Protein AF-A0A5J5EYB0-F1 (afdb_monomer_lite)

Structure (mmCIF, N/CA/C/O backbone):
data_AF-A0A5J5EYB0-F1
#
_entry.id   AF-A0A5J5EYB0-F1
#
loop_
_atom_site.group_PDB
_atom_site.id
_atom_site.type_symbol
_atom_site.label_atom_id
_atom_site.label_alt_id
_atom_site.label_comp_id
_atom_site.label_asym_id
_atom_site.label_entity_id
_atom_site.label_seq_id
_atom_site.pdbx_PDB_ins_code
_atom_site.Cartn_x
_atom_site.Cartn_y
_atom_site.Cartn_z
_atom_site.occupancy
_atom_site.B_iso_or_equiv
_atom_site.auth_seq_id
_atom_site.auth_comp_id
_atom_site.auth_asym_id
_atom_site.auth_atom_id
_atom_site.pdbx_PDB_model_num
ATOM 1 N N . MET A 1 1 ? 7.943 -20.259 -9.636 1.00 32.78 1 MET A N 1
ATOM 2 C CA . MET A 1 1 ? 7.731 -19.186 -10.630 1.00 32.78 1 MET A CA 1
ATOM 3 C C . MET A 1 1 ? 6.594 -18.315 -10.133 1.00 32.78 1 MET A C 1
ATOM 5 O O . MET A 1 1 ? 5.478 -18.805 -10.059 1.00 32.78 1 MET A O 1
ATOM 9 N N . MET A 1 2 ? 6.872 -17.086 -9.697 1.00 33.75 2 MET A N 1
ATOM 10 C CA . MET A 1 2 ? 5.821 -16.123 -9.349 1.00 33.75 2 MET A CA 1
ATOM 11 C C . MET A 1 2 ? 5.694 -15.147 -10.513 1.00 33.75 2 MET A C 1
ATOM 13 O O . MET A 1 2 ? 6.585 -14.326 -10.716 1.00 33.75 2 MET A O 1
ATOM 17 N N . SER A 1 3 ? 4.621 -15.298 -11.291 1.00 46.91 3 SER A N 1
ATOM 18 C CA . SER A 1 3 ? 4.280 -14.395 -12.391 1.00 46.91 3 SER A CA 1
ATOM 19 C C . SER A 1 3 ? 4.121 -12.970 -11.862 1.00 46.91 3 SER A C 1
ATOM 21 O O . SER A 1 3 ? 3.570 -12.771 -10.780 1.00 46.91 3 SER A O 1
ATOM 23 N N . LEU A 1 4 ? 4.539 -11.962 -12.625 1.00 48.97 4 LEU A N 1
ATOM 24 C CA . LEU A 1 4 ? 4.341 -10.544 -12.288 1.00 48.97 4 LEU A CA 1
ATOM 25 C C . LEU A 1 4 ? 2.857 -10.161 -12.158 1.00 48.97 4 LEU A C 1
ATOM 27 O O . LEU A 1 4 ? 2.526 -9.175 -11.501 1.00 48.97 4 LEU A O 1
ATOM 31 N N . SER A 1 5 ? 1.953 -10.972 -12.715 1.00 54.19 5 SER A N 1
ATOM 32 C CA . SER A 1 5 ? 0.508 -10.863 -12.486 1.00 54.19 5 SER A CA 1
ATOM 33 C C . SER A 1 5 ? 0.075 -11.231 -11.060 1.00 54.19 5 SER A C 1
ATOM 35 O O . SER A 1 5 ? -0.998 -10.821 -10.637 1.00 54.19 5 SER A O 1
ATOM 37 N N . SER A 1 6 ? 0.901 -11.942 -10.283 1.00 56.81 6 SER A N 1
ATOM 38 C CA . SER A 1 6 ? 0.531 -12.449 -8.949 1.00 56.81 6 SER A CA 1
ATOM 39 C C . SER A 1 6 ? 0.364 -11.373 -7.873 1.00 56.81 6 SER A C 1
ATOM 41 O O . SER A 1 6 ? -0.069 -11.688 -6.768 1.00 56.81 6 SER A O 1
ATOM 43 N N . HIS A 1 7 ? 0.739 -10.121 -8.145 1.00 63.03 7 HIS A N 1
ATOM 44 C CA . HIS A 1 7 ? 0.610 -9.005 -7.195 1.00 63.03 7 HIS A CA 1
ATOM 45 C C . HIS A 1 7 ? -0.367 -7.929 -7.690 1.00 63.03 7 HIS A C 1
ATOM 47 O O . HIS A 1 7 ? -0.542 -6.908 -7.030 1.00 63.03 7 HIS A O 1
ATOM 53 N N . THR A 1 8 ? -1.000 -8.139 -8.848 1.00 77.44 8 THR A N 1
ATOM 54 C CA . THR A 1 8 ? -2.012 -7.226 -9.379 1.00 77.44 8 THR A CA 1
ATOM 55 C C . THR A 1 8 ? -3.398 -7.677 -8.901 1.00 77.44 8 THR A C 1
ATOM 57 O O . THR A 1 8 ? -3.745 -8.839 -9.111 1.00 77.44 8 THR A O 1
ATOM 60 N N . PRO A 1 9 ? -4.208 -6.799 -8.276 1.00 78.12 9 PRO A N 1
ATOM 61 C CA . PRO A 1 9 ? -5.575 -7.134 -7.878 1.00 78.12 9 PRO A CA 1
ATOM 62 C C . PRO A 1 9 ? -6.417 -7.660 -9.051 1.00 78.12 9 PRO A C 1
ATOM 64 O O . PRO A 1 9 ? -6.444 -7.037 -10.114 1.00 78.12 9 PRO A O 1
ATOM 67 N N . GLN A 1 10 ? -7.144 -8.767 -8.851 1.00 81.69 10 GLN A N 1
ATOM 68 C CA . GLN A 1 10 ? -7.934 -9.419 -9.910 1.00 81.69 10 GLN A CA 1
ATOM 69 C C . GLN A 1 10 ? -8.963 -8.472 -10.547 1.00 81.69 10 GLN A C 1
ATOM 71 O O . GLN A 1 10 ? -9.082 -8.426 -11.765 1.00 81.69 10 GLN A O 1
ATOM 76 N N . VAL A 1 11 ? -9.602 -7.622 -9.740 1.00 81.38 11 VAL A N 1
ATOM 77 C CA . VAL A 1 11 ? -10.565 -6.606 -10.202 1.00 81.38 11 VAL A CA 1
ATOM 78 C C . VAL A 1 11 ? -9.995 -5.651 -11.261 1.00 81.38 11 VAL A C 1
ATOM 80 O O . VAL A 1 11 ? -10.734 -5.157 -12.107 1.00 81.38 11 VAL A O 1
ATOM 83 N N . LEU A 1 12 ? -8.684 -5.385 -11.243 1.00 84.25 12 LEU A N 1
ATOM 84 C CA . LEU A 1 12 ? -8.032 -4.588 -12.283 1.00 84.25 12 LEU A CA 1
ATOM 85 C C . LEU A 1 12 ? -7.764 -5.410 -13.542 1.00 84.25 12 LEU A C 1
ATOM 87 O O . LEU A 1 12 ? -7.894 -4.889 -14.644 1.00 84.25 12 LEU A O 1
ATOM 91 N N . LEU A 1 13 ? -7.410 -6.688 -13.386 1.00 89.19 13 LEU A N 1
ATOM 92 C CA . LEU A 1 13 ? -7.174 -7.606 -14.504 1.00 89.19 13 LEU A CA 1
ATOM 93 C C . LEU A 1 13 ? -8.458 -7.881 -15.299 1.00 89.19 13 LEU A C 1
ATOM 95 O O . LEU A 1 13 ? -8.411 -8.010 -16.527 1.00 89.19 13 LEU A O 1
ATOM 99 N N . ASP A 1 14 ? -9.595 -7.924 -14.608 1.00 89.25 14 ASP A N 1
ATOM 100 C CA . ASP A 1 14 ? -10.915 -8.133 -15.206 1.00 89.25 14 ASP A CA 1
ATOM 101 C C . ASP A 1 14 ? -11.376 -6.925 -16.037 1.00 89.25 14 ASP A C 1
ATOM 103 O O . ASP A 1 14 ? -12.148 -7.083 -16.981 1.00 89.25 14 ASP A O 1
ATOM 107 N N . LYS A 1 15 ? -10.860 -5.723 -15.738 1.00 88.75 15 LYS A N 1
ATOM 108 C CA . LYS A 1 15 ? -11.144 -4.481 -16.479 1.00 88.75 15 LYS A CA 1
ATOM 109 C C . LYS A 1 15 ? -10.312 -4.319 -17.755 1.00 88.75 15 LYS A C 1
ATOM 111 O O . LYS A 1 15 ? -10.598 -3.426 -18.549 1.00 88.75 15 LYS A O 1
ATOM 116 N N . LEU A 1 16 ? -9.286 -5.147 -17.964 1.00 93.19 16 LEU A N 1
ATOM 117 C CA . LEU A 1 16 ? -8.421 -5.034 -19.139 1.00 93.19 16 LEU A CA 1
ATOM 118 C C . LEU A 1 16 ? -9.140 -5.522 -20.400 1.00 93.19 16 LEU A C 1
ATOM 120 O O . LEU A 1 16 ? -9.623 -6.655 -20.451 1.00 93.19 16 LEU A O 1
ATOM 124 N N . ASN A 1 17 ? -9.123 -4.698 -21.448 1.00 95.06 17 ASN A N 1
ATOM 125 C CA . ASN A 1 17 ? -9.416 -5.162 -22.804 1.00 95.06 17 ASN A CA 1
ATOM 126 C C . ASN A 1 17 ? -8.269 -6.043 -23.346 1.00 95.06 17 ASN A C 1
ATOM 128 O O . ASN A 1 17 ? -7.195 -6.140 -22.743 1.00 95.06 17 ASN A O 1
ATOM 132 N N . ASP A 1 18 ? -8.490 -6.677 -24.500 1.00 95.94 18 ASP A N 1
ATOM 133 C CA . ASP A 1 18 ? -7.530 -7.620 -25.087 1.00 95.94 18 ASP A CA 1
ATOM 134 C C . ASP A 1 18 ? -6.173 -6.973 -25.398 1.00 95.94 18 ASP A C 1
ATOM 136 O O . ASP A 1 18 ? -5.132 -7.558 -25.098 1.00 95.94 18 ASP A O 1
ATOM 140 N N . GLN A 1 19 ? -6.170 -5.736 -25.908 1.00 96.62 19 GLN A N 1
ATOM 141 C CA . GLN A 1 19 ? -4.943 -4.999 -26.219 1.00 96.62 19 GLN A CA 1
ATOM 142 C C . GLN A 1 19 ? -4.131 -4.698 -24.951 1.00 96.62 19 GLN A C 1
ATOM 144 O O . GLN A 1 19 ? -2.923 -4.934 -24.905 1.00 96.62 19 GLN A O 1
ATOM 149 N N . SER A 1 20 ? -4.784 -4.203 -23.901 1.00 96.00 20 SER A N 1
ATOM 150 C CA . SER A 1 20 ? -4.136 -3.895 -22.626 1.00 96.00 20 SER A CA 1
ATOM 151 C C . SER A 1 20 ? -3.620 -5.158 -21.936 1.00 96.00 20 SER A C 1
ATOM 153 O O . SER A 1 20 ? -2.529 -5.158 -21.362 1.00 96.00 20 SER A O 1
ATOM 155 N N . ARG A 1 21 ? -4.357 -6.270 -22.040 1.00 95.00 21 ARG A N 1
ATOM 156 C CA . ARG A 1 21 ? -3.920 -7.575 -21.532 1.00 95.00 21 ARG A CA 1
ATOM 157 C C . ARG A 1 21 ? -2.691 -8.087 -22.282 1.00 95.00 21 ARG A C 1
ATOM 159 O O . ARG A 1 21 ? -1.762 -8.584 -21.648 1.00 95.00 21 ARG A O 1
ATOM 166 N N . GLU A 1 22 ? -2.646 -7.929 -23.602 1.00 95.44 22 GLU A N 1
ATOM 167 C CA . GLU A 1 22 ? -1.473 -8.277 -24.405 1.00 95.44 22 GLU A CA 1
ATOM 168 C C . GLU A 1 22 ? -0.251 -7.436 -24.012 1.00 95.44 22 GLU A C 1
ATOM 170 O O . GLU A 1 22 ? 0.825 -7.987 -23.774 1.00 95.44 22 GLU A O 1
ATOM 175 N N . LEU A 1 23 ? -0.416 -6.117 -23.863 1.00 95.94 23 LEU A N 1
ATOM 176 C CA . LEU A 1 23 ? 0.654 -5.227 -23.407 1.00 95.94 23 LEU A CA 1
ATOM 177 C C . LEU A 1 23 ? 1.184 -5.621 -22.023 1.00 95.94 23 LEU A C 1
ATOM 179 O O . LEU A 1 23 ? 2.399 -5.667 -21.828 1.00 95.94 23 LEU A O 1
ATOM 183 N N . LEU A 1 24 ? 0.299 -5.944 -21.077 1.00 93.81 24 LEU A N 1
ATOM 184 C CA . LEU A 1 24 ? 0.693 -6.392 -19.742 1.00 93.81 24 LEU A CA 1
ATOM 185 C C . LEU A 1 24 ? 1.452 -7.726 -19.783 1.00 93.81 24 LEU A C 1
ATOM 187 O O . LEU A 1 24 ? 2.471 -7.873 -19.111 1.00 93.81 24 LEU A O 1
ATOM 191 N N . ASN A 1 25 ? 0.991 -8.687 -20.586 1.00 93.00 25 ASN A N 1
ATOM 192 C CA . ASN A 1 25 ? 1.646 -9.989 -20.723 1.00 93.00 25 ASN A CA 1
ATOM 193 C C . ASN A 1 25 ? 3.034 -9.869 -21.363 1.00 93.00 25 ASN A C 1
ATOM 195 O O . ASN A 1 25 ? 3.975 -10.520 -20.916 1.00 93.00 25 ASN A O 1
ATOM 199 N N . ARG A 1 26 ? 3.188 -8.991 -22.361 1.00 93.62 26 ARG A N 1
ATOM 200 C CA . ARG A 1 26 ? 4.478 -8.717 -23.015 1.00 93.62 26 ARG A CA 1
ATOM 201 C C . ARG A 1 26 ? 5.518 -8.089 -22.085 1.00 93.62 26 ARG A C 1
ATOM 203 O O . ARG A 1 26 ? 6.705 -8.187 -22.369 1.00 93.62 26 ARG A O 1
ATOM 210 N N . GLU A 1 27 ? 5.104 -7.468 -20.979 1.00 93.31 27 GLU A N 1
ATOM 211 C CA . GLU A 1 27 ? 6.034 -6.958 -19.962 1.00 93.31 27 GLU A CA 1
ATOM 212 C C . GLU A 1 27 ? 6.738 -8.097 -19.199 1.00 93.31 27 GLU A C 1
ATOM 214 O O . GLU A 1 27 ? 7.835 -7.903 -18.675 1.00 93.31 27 GLU A O 1
ATOM 219 N N . ALA A 1 28 ? 6.137 -9.291 -19.123 1.00 88.06 28 ALA A N 1
ATOM 220 C CA . ALA A 1 28 ? 6.650 -10.368 -18.280 1.00 88.06 28 ALA A CA 1
ATOM 221 C C . ALA A 1 28 ? 8.039 -10.857 -18.719 1.00 88.06 28 ALA A C 1
ATOM 223 O O . ALA A 1 28 ? 8.932 -10.978 -17.881 1.00 88.06 28 ALA A O 1
ATOM 224 N N . GLU A 1 29 ? 8.244 -11.062 -20.022 1.00 86.44 29 GLU A N 1
ATOM 225 C CA . GLU A 1 29 ? 9.518 -11.536 -20.579 1.00 86.44 29 GLU A CA 1
ATOM 226 C C . GLU A 1 29 ? 10.721 -10.642 -20.223 1.00 86.44 29 GLU A C 1
ATOM 228 O O . GLU A 1 29 ? 11.675 -11.155 -19.631 1.00 86.44 29 GLU A O 1
ATOM 233 N N . PRO A 1 30 ? 10.723 -9.322 -20.511 1.00 87.94 30 PRO A N 1
ATOM 234 C CA . PRO A 1 30 ? 11.880 -8.478 -20.217 1.00 87.94 30 PRO A CA 1
ATOM 235 C C . PRO A 1 30 ? 12.146 -8.342 -18.712 1.00 87.94 30 PRO A C 1
ATOM 237 O O . PRO A 1 30 ? 13.302 -8.243 -18.295 1.00 87.94 30 PRO A O 1
ATOM 240 N N . VAL A 1 31 ? 11.104 -8.369 -17.875 1.00 86.56 31 VAL A N 1
ATOM 241 C CA . VAL A 1 31 ? 11.258 -8.282 -16.414 1.00 86.56 31 VAL A CA 1
ATOM 242 C C . VAL A 1 31 ? 11.796 -9.588 -15.821 1.00 86.56 31 VAL A C 1
ATOM 244 O O . VAL A 1 31 ? 12.595 -9.550 -14.883 1.00 86.56 31 VAL A O 1
ATOM 247 N N . GLU A 1 32 ? 11.403 -10.746 -16.351 1.00 86.31 32 GLU A N 1
ATOM 248 C CA . GLU A 1 32 ? 11.991 -12.027 -15.950 1.00 86.31 32 GLU A CA 1
ATOM 249 C C . GLU A 1 32 ? 13.445 -12.143 -16.415 1.00 86.31 32 GLU A C 1
ATOM 251 O O . GLU A 1 32 ? 14.317 -12.490 -15.612 1.00 86.31 32 GLU A O 1
ATOM 256 N N . ALA A 1 33 ? 13.727 -11.765 -17.667 1.00 85.56 33 ALA A N 1
ATOM 257 C CA . ALA A 1 33 ? 15.077 -11.751 -18.219 1.00 85.56 33 ALA A CA 1
ATOM 258 C C . ALA A 1 33 ? 16.025 -10.888 -17.372 1.00 85.56 33 ALA A C 1
ATOM 260 O O . ALA A 1 33 ? 17.141 -11.324 -17.073 1.00 85.56 33 ALA A O 1
ATOM 261 N N . PHE A 1 34 ? 15.552 -9.728 -16.891 1.00 84.44 34 PHE A N 1
ATOM 262 C CA . PHE A 1 34 ? 16.314 -8.808 -16.040 1.00 84.44 34 PHE A CA 1
ATOM 263 C C . PHE A 1 34 ? 16.980 -9.487 -14.831 1.00 84.44 34 PHE A C 1
ATOM 265 O O . PHE A 1 34 ? 18.092 -9.126 -14.453 1.00 84.44 34 PHE A O 1
ATOM 272 N N . ARG A 1 35 ? 16.345 -10.508 -14.239 1.00 80.06 35 ARG A N 1
ATOM 273 C CA . ARG A 1 35 ? 16.871 -11.211 -13.052 1.00 80.06 35 ARG A CA 1
ATOM 274 C C . ARG A 1 35 ? 18.089 -12.093 -13.337 1.00 80.06 35 ARG A C 1
ATOM 276 O O . ARG A 1 35 ? 18.765 -12.502 -12.400 1.00 80.06 35 ARG A O 1
ATOM 283 N N . SER A 1 36 ? 18.329 -12.427 -14.602 1.00 85.88 36 SER A N 1
ATOM 284 C CA . SER A 1 36 ? 19.319 -13.430 -15.025 1.00 85.88 36 SER A CA 1
ATOM 285 C C . SER A 1 36 ? 20.459 -12.867 -15.879 1.00 85.88 36 SER A C 1
ATOM 287 O O . SER A 1 36 ? 21.405 -13.588 -16.196 1.00 85.88 36 SER A O 1
ATOM 289 N N . ILE A 1 37 ? 20.388 -11.587 -16.251 1.00 90.06 37 ILE A N 1
ATOM 290 C CA . ILE A 1 37 ? 21.377 -10.927 -17.109 1.00 90.06 37 ILE A CA 1
ATOM 291 C C . ILE A 1 37 ? 22.513 -10.286 -16.302 1.00 90.06 37 ILE A C 1
ATOM 293 O O . ILE A 1 37 ? 22.329 -9.819 -15.177 1.00 90.06 37 IL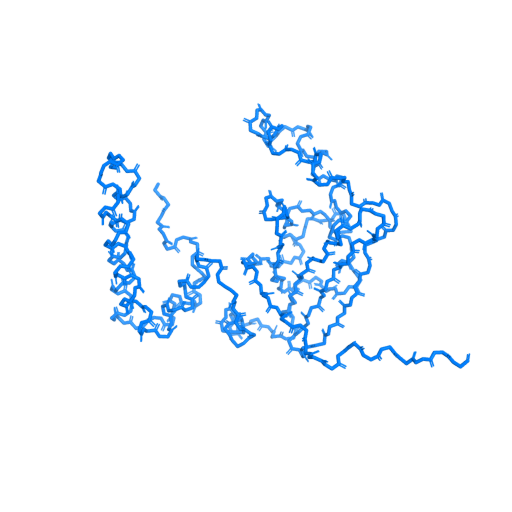E A O 1
ATOM 297 N N . SER A 1 38 ? 23.697 -10.235 -16.919 1.00 89.94 38 SER A N 1
ATOM 298 C CA . SER A 1 38 ? 24.879 -9.547 -16.388 1.00 89.94 38 SER A CA 1
ATOM 299 C C . SER A 1 38 ? 24.635 -8.044 -16.221 1.00 89.94 38 SER A C 1
ATOM 301 O O . SER A 1 38 ? 23.902 -7.455 -17.018 1.00 89.94 38 SER A O 1
ATOM 303 N N . GLU A 1 39 ? 25.304 -7.412 -15.252 1.00 85.31 39 GLU A N 1
ATOM 304 C CA . GLU A 1 39 ? 25.158 -5.978 -14.931 1.00 85.31 39 GLU A CA 1
ATOM 305 C C . GLU A 1 39 ? 25.268 -5.066 -16.166 1.00 85.31 39 GLU A C 1
ATOM 307 O O . GLU A 1 39 ? 24.405 -4.216 -16.381 1.00 85.31 39 GLU A O 1
ATOM 312 N N . ASP A 1 40 ? 26.224 -5.322 -17.065 1.00 84.81 40 ASP A N 1
ATOM 313 C CA . ASP A 1 40 ? 26.415 -4.534 -18.296 1.00 84.81 40 ASP A CA 1
ATOM 314 C C . ASP A 1 40 ? 25.189 -4.526 -19.232 1.00 84.81 40 ASP A C 1
ATOM 316 O O . ASP A 1 40 ? 24.975 -3.585 -19.997 1.00 84.81 40 ASP A O 1
ATOM 320 N N . LYS A 1 41 ? 24.353 -5.571 -19.179 1.00 87.94 41 LYS A N 1
ATOM 321 C CA . LYS A 1 41 ? 23.126 -5.690 -19.985 1.00 87.94 41 LYS A CA 1
ATOM 322 C C . LYS A 1 41 ? 21.886 -5.190 -19.247 1.00 87.94 41 LYS A C 1
ATOM 324 O O . LYS A 1 41 ? 20.883 -4.887 -19.895 1.00 87.94 41 LYS A O 1
ATOM 329 N N . GLN A 1 42 ? 21.948 -5.059 -17.920 1.00 86.69 42 GLN A N 1
ATOM 330 C CA . GLN A 1 42 ? 20.827 -4.580 -17.107 1.00 86.69 42 GLN A CA 1
ATOM 331 C C . GLN A 1 42 ? 20.419 -3.162 -17.491 1.00 86.69 42 GLN A C 1
ATOM 333 O O . GLN A 1 42 ? 19.228 -2.871 -17.555 1.00 86.69 42 GLN A O 1
ATOM 338 N N . TYR A 1 43 ? 21.379 -2.295 -17.827 1.00 86.50 43 TYR A N 1
ATOM 339 C CA . TYR A 1 43 ? 21.070 -0.932 -18.257 1.00 86.50 43 TYR A CA 1
ATOM 340 C C . TYR A 1 43 ? 20.160 -0.900 -19.496 1.00 86.50 43 TYR A C 1
ATOM 342 O O . TYR A 1 43 ? 19.128 -0.227 -19.494 1.00 86.50 43 TYR A O 1
ATOM 350 N N . HIS A 1 44 ? 20.497 -1.669 -20.534 1.00 87.19 44 HIS A N 1
ATOM 351 C CA . HIS A 1 44 ? 19.688 -1.745 -21.752 1.00 87.19 44 HIS A CA 1
ATOM 352 C C . HIS A 1 44 ? 18.305 -2.339 -21.477 1.00 87.19 44 HIS A C 1
ATOM 354 O O . HIS A 1 44 ? 17.300 -1.782 -21.919 1.00 87.19 44 HIS A O 1
ATOM 360 N N . GLN A 1 45 ? 18.237 -3.393 -20.663 1.00 89.50 45 GLN A N 1
ATOM 361 C CA . GLN A 1 45 ? 16.968 -4.005 -20.282 1.00 89.50 45 GLN A CA 1
ATOM 362 C C . GLN A 1 45 ? 16.072 -3.043 -19.482 1.00 89.50 45 GLN A C 1
ATOM 364 O O . GLN A 1 45 ? 14.864 -2.992 -19.708 1.00 89.50 45 GLN A O 1
ATOM 369 N N . CYS A 1 46 ? 16.648 -2.225 -18.593 1.00 86.50 46 CYS A N 1
ATOM 370 C CA . CYS A 1 46 ? 15.929 -1.164 -17.883 1.00 86.50 46 CYS A CA 1
ATOM 371 C C . CYS A 1 46 ? 15.314 -0.143 -18.847 1.00 86.50 46 CYS A C 1
ATOM 373 O O . CYS A 1 46 ? 14.175 0.285 -18.638 1.00 86.50 46 CYS A O 1
ATOM 375 N N . LEU A 1 47 ? 16.041 0.252 -19.899 1.00 87.62 47 LEU A N 1
ATOM 376 C CA . LEU A 1 47 ? 15.525 1.174 -20.915 1.00 87.62 47 LEU A CA 1
ATOM 377 C C . LEU A 1 47 ? 14.360 0.560 -21.697 1.00 87.62 47 LEU A C 1
ATOM 379 O O . LEU A 1 47 ? 13.368 1.251 -21.932 1.00 87.62 47 LEU A O 1
ATOM 383 N N . GLU A 1 48 ? 14.452 -0.721 -22.055 1.00 91.81 48 GLU A N 1
ATOM 384 C CA . GLU A 1 48 ? 13.379 -1.452 -22.740 1.00 91.81 48 GLU A CA 1
ATOM 385 C C . GLU A 1 48 ? 12.123 -1.569 -21.873 1.00 91.81 48 GLU A C 1
ATOM 387 O O . GLU A 1 48 ? 11.040 -1.188 -22.318 1.00 91.81 48 GLU A O 1
ATOM 392 N N . ILE A 1 49 ? 12.266 -1.999 -20.613 1.00 92.12 49 ILE A N 1
ATOM 393 C CA . ILE A 1 49 ? 11.153 -2.065 -19.652 1.00 92.12 49 ILE A CA 1
ATOM 394 C C . ILE A 1 49 ? 10.525 -0.677 -19.488 1.00 92.12 49 ILE A C 1
ATOM 396 O O . ILE A 1 49 ? 9.306 -0.530 -19.548 1.00 92.12 49 ILE A O 1
ATOM 400 N N . SER A 1 50 ? 11.343 0.369 -19.350 1.00 92.00 50 SER A N 1
ATOM 401 C CA . SER A 1 50 ? 10.856 1.746 -19.206 1.00 92.00 50 SER A CA 1
ATOM 402 C C . SER A 1 50 ? 10.139 2.251 -20.462 1.00 92.00 50 SER A C 1
ATOM 404 O O . SER A 1 50 ? 9.153 2.983 -20.367 1.00 92.00 50 SER A O 1
ATOM 406 N N . ALA A 1 51 ? 10.612 1.894 -21.658 1.00 94.50 51 ALA A N 1
ATOM 407 C CA . ALA A 1 51 ? 9.938 2.223 -22.910 1.00 94.50 51 ALA A CA 1
ATOM 408 C C . ALA A 1 51 ? 8.589 1.503 -23.024 1.00 94.50 51 ALA A C 1
ATOM 410 O O . ALA A 1 51 ? 7.588 2.149 -23.330 1.00 94.50 51 ALA A O 1
ATOM 411 N N . HIS A 1 52 ? 8.545 0.212 -22.690 1.00 95.56 52 HIS A N 1
ATOM 412 C CA . HIS A 1 52 ? 7.317 -0.582 -22.685 1.00 95.56 52 HIS A CA 1
ATOM 413 C C . HIS A 1 52 ? 6.285 -0.037 -21.692 1.00 95.56 52 HIS A C 1
ATOM 415 O O . HIS A 1 52 ? 5.131 0.183 -22.049 1.00 95.56 52 HIS A O 1
ATOM 421 N N . ARG A 1 53 ? 6.706 0.310 -20.471 1.00 95.12 53 ARG A N 1
ATOM 422 C CA . ARG A 1 53 ? 5.822 0.920 -19.464 1.00 95.12 53 ARG A CA 1
ATOM 423 C C . ARG A 1 53 ? 5.290 2.290 -19.869 1.00 95.12 53 ARG A C 1
ATOM 425 O O . ARG A 1 53 ? 4.166 2.632 -19.513 1.00 95.12 53 ARG A O 1
ATOM 432 N N . ARG A 1 54 ? 6.058 3.080 -20.627 1.00 96.12 54 ARG A N 1
ATOM 433 C CA . ARG A 1 54 ? 5.548 4.333 -21.212 1.00 96.12 54 ARG A CA 1
ATOM 434 C C . ARG A 1 54 ? 4.436 4.077 -22.224 1.00 96.12 54 ARG A C 1
ATOM 436 O O . ARG A 1 54 ? 3.508 4.875 -22.280 1.00 96.12 54 ARG A O 1
ATOM 443 N N . GLU A 1 55 ? 4.514 2.990 -22.989 1.00 97.00 55 GLU A N 1
ATOM 444 C CA . GLU A 1 55 ? 3.431 2.590 -23.892 1.00 97.00 55 GLU A CA 1
ATOM 445 C C . GLU A 1 55 ? 2.200 2.140 -23.109 1.00 97.00 55 GLU A C 1
ATOM 447 O O . GLU A 1 55 ? 1.107 2.649 -23.336 1.00 97.00 55 GLU A O 1
ATOM 452 N N . MET A 1 56 ? 2.392 1.264 -22.121 1.00 96.81 56 MET A N 1
ATOM 453 C CA . MET A 1 56 ? 1.322 0.806 -21.234 1.00 96.81 56 MET A CA 1
ATOM 454 C C . MET A 1 56 ? 0.587 1.975 -20.564 1.00 96.81 56 MET A C 1
ATOM 456 O O . MET A 1 56 ? -0.635 1.970 -20.520 1.00 96.81 56 MET A O 1
ATOM 460 N N . ARG A 1 57 ? 1.303 3.013 -20.106 1.00 95.56 57 ARG A N 1
ATOM 461 C CA . ARG A 1 57 ? 0.706 4.210 -19.479 1.00 95.56 57 ARG A CA 1
ATOM 462 C C . ARG A 1 57 ? -0.225 5.022 -20.381 1.00 95.56 57 ARG A C 1
ATOM 464 O O . ARG A 1 57 ? -0.937 5.880 -19.870 1.00 95.56 57 ARG A O 1
ATOM 471 N N . LYS A 1 58 ? -0.239 4.786 -21.695 1.00 95.88 58 LYS A N 1
ATOM 472 C CA . LYS A 1 58 ? -1.232 5.394 -22.596 1.00 95.88 58 LYS A CA 1
ATOM 473 C C . LYS A 1 58 ? -2.629 4.786 -22.425 1.00 95.88 58 LYS A C 1
ATOM 475 O O . LYS A 1 58 ? -3.592 5.370 -22.910 1.00 95.88 58 LYS A O 1
ATOM 480 N N . HIS A 1 59 ? -2.726 3.639 -21.753 1.00 95.69 59 HIS A N 1
ATOM 481 C CA . HIS A 1 59 ? -3.970 2.974 -21.389 1.00 95.69 59 HIS A CA 1
ATOM 482 C C . HIS A 1 59 ? -4.270 3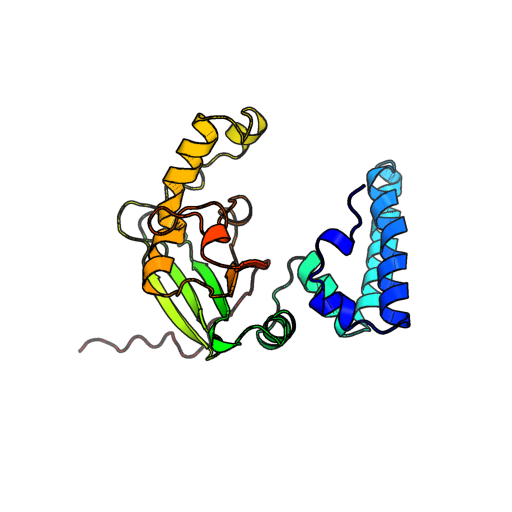.252 -19.914 1.00 95.69 59 HIS A C 1
ATOM 484 O O . HIS A 1 59 ? -3.439 2.976 -19.046 1.00 95.69 59 HIS A O 1
ATOM 490 N N . GLU A 1 60 ? -5.449 3.800 -19.630 1.00 91.62 60 GLU A N 1
ATOM 491 C CA . GLU A 1 60 ? -5.836 4.259 -18.292 1.00 91.62 60 GLU A CA 1
ATOM 492 C C . GLU A 1 60 ? -5.794 3.117 -17.265 1.00 91.62 60 GLU A C 1
ATOM 494 O O . GLU A 1 60 ? -5.198 3.240 -16.195 1.00 91.62 60 GLU A O 1
ATOM 499 N N . GLU A 1 61 ? -6.324 1.952 -17.631 1.00 90.75 61 GLU A N 1
ATOM 500 C CA . GLU A 1 61 ? -6.371 0.762 -16.787 1.00 90.75 61 GLU A CA 1
ATOM 501 C C . GLU A 1 61 ? -4.978 0.193 -16.463 1.00 90.75 61 GLU A C 1
ATOM 503 O O . GLU A 1 61 ? -4.733 -0.281 -15.350 1.00 90.75 61 GLU A O 1
ATOM 508 N N . LEU A 1 62 ? -4.032 0.284 -17.403 1.00 93.44 62 LEU A N 1
ATOM 509 C CA . LEU A 1 62 ? -2.651 -0.147 -17.183 1.00 93.44 62 LEU A CA 1
ATOM 510 C C . LEU A 1 62 ? -1.851 0.887 -16.396 1.00 93.44 62 LEU A C 1
ATOM 512 O O . LEU A 1 62 ? -0.970 0.499 -15.629 1.00 93.44 62 LEU A O 1
ATOM 516 N N . ALA A 1 63 ? -2.155 2.178 -16.548 1.00 91.69 63 ALA A N 1
ATOM 517 C CA . ALA A 1 63 ? -1.534 3.229 -15.753 1.00 91.69 63 ALA A CA 1
ATOM 518 C C . ALA A 1 63 ? -1.787 2.998 -14.255 1.00 91.69 63 ALA A C 1
ATOM 520 O O . ALA A 1 63 ? -0.836 3.008 -13.481 1.00 91.69 63 ALA A O 1
ATOM 521 N N . VAL A 1 64 ? -3.019 2.649 -13.863 1.00 87.06 64 VAL A N 1
ATOM 522 C CA . VAL A 1 64 ? -3.356 2.320 -12.464 1.00 87.06 64 VAL A CA 1
ATOM 523 C C . VAL A 1 64 ? -2.576 1.100 -11.954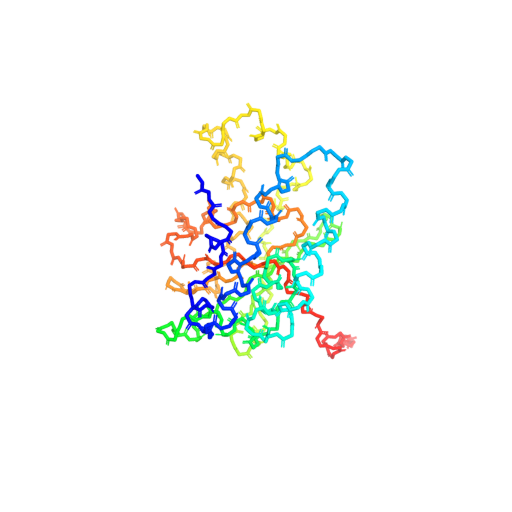 1.00 87.06 64 VAL A C 1
ATOM 525 O O . VAL A 1 64 ? -2.067 1.112 -10.831 1.00 87.06 64 VAL A O 1
ATOM 528 N N . ILE A 1 65 ? -2.432 0.048 -12.771 1.00 88.94 65 ILE A N 1
ATOM 529 C CA . ILE A 1 65 ? -1.629 -1.137 -12.412 1.00 88.94 65 ILE A CA 1
ATOM 530 C C . ILE A 1 65 ? -0.151 -0.770 -12.233 1.00 88.94 65 ILE A C 1
ATOM 532 O O . ILE A 1 65 ? 0.497 -1.249 -11.300 1.00 88.94 65 ILE A O 1
ATOM 536 N N . LEU A 1 66 ? 0.398 0.052 -13.128 1.00 89.19 66 LEU A N 1
ATOM 537 C CA . LEU A 1 66 ? 1.787 0.495 -13.043 1.00 89.19 66 LEU A CA 1
ATOM 538 C C . LEU A 1 66 ? 2.015 1.387 -11.831 1.00 89.19 66 LEU A C 1
ATOM 540 O O . LEU A 1 66 ? 3.007 1.197 -11.138 1.00 89.19 66 LEU A O 1
ATOM 544 N N . ASP A 1 67 ? 1.085 2.282 -11.526 1.00 85.31 67 ASP A N 1
ATOM 545 C CA . ASP A 1 67 ? 1.170 3.151 -10.359 1.00 85.31 67 ASP A CA 1
ATOM 546 C C . ASP A 1 67 ? 1.157 2.336 -9.056 1.00 85.31 67 ASP A C 1
ATOM 548 O O . ASP A 1 67 ? 1.997 2.559 -8.182 1.00 85.31 67 ASP A O 1
ATOM 552 N N . LEU A 1 68 ? 0.322 1.293 -8.971 1.00 80.00 68 LEU A N 1
ATOM 553 C CA . LEU A 1 68 ? 0.362 0.324 -7.869 1.00 80.00 68 LEU A CA 1
ATOM 554 C C . LEU A 1 68 ? 1.724 -0.371 -7.733 1.00 80.00 68 LEU A C 1
ATOM 556 O O . LEU A 1 68 ? 2.241 -0.512 -6.625 1.00 80.00 68 LEU A O 1
ATOM 560 N N . ARG A 1 69 ? 2.307 -0.825 -8.848 1.00 80.81 69 ARG A N 1
ATOM 561 C CA . ARG A 1 69 ? 3.593 -1.547 -8.858 1.00 80.81 69 ARG A CA 1
ATOM 562 C C . ARG A 1 69 ? 4.783 -0.639 -8.558 1.00 80.81 69 ARG A C 1
ATOM 564 O O . ARG A 1 69 ? 5.739 -1.075 -7.923 1.00 80.81 69 ARG A O 1
ATOM 571 N N . GLU A 1 70 ? 4.735 0.601 -9.030 1.00 79.25 70 GLU A N 1
ATOM 572 C CA . GLU A 1 70 ? 5.805 1.597 -8.911 1.00 79.25 70 GLU A CA 1
ATOM 573 C C . GLU A 1 70 ? 5.683 2.458 -7.657 1.00 79.25 70 GLU A C 1
ATOM 575 O O . GLU A 1 70 ? 6.470 3.383 -7.469 1.00 79.25 70 GLU A O 1
ATOM 580 N N . VAL A 1 71 ? 4.749 2.126 -6.764 1.00 71.12 71 VAL A N 1
ATOM 581 C CA . VAL A 1 71 ? 4.606 2.812 -5.479 1.00 71.12 71 VAL A CA 1
ATOM 582 C C . VAL A 1 71 ? 4.193 4.281 -5.669 1.00 71.12 71 VAL A C 1
ATOM 584 O O . VAL A 1 71 ? 4.534 5.157 -4.876 1.00 71.12 71 VAL A O 1
ATOM 587 N N . VAL A 1 72 ? 3.439 4.559 -6.735 1.00 75.81 72 VAL A N 1
ATOM 588 C CA . VAL A 1 72 ? 2.903 5.887 -7.037 1.00 75.81 72 VAL A CA 1
ATOM 589 C C . VAL A 1 72 ? 1.597 6.087 -6.258 1.00 75.81 72 VAL A C 1
ATOM 591 O O . VAL A 1 72 ? 0.744 5.197 -6.257 1.00 75.81 72 VAL A O 1
ATOM 594 N N . PRO A 1 73 ? 1.403 7.255 -5.618 1.00 68.19 73 PRO A N 1
ATOM 595 C CA . PRO A 1 73 ? 0.148 7.585 -4.962 1.00 68.19 73 PRO A CA 1
ATOM 596 C C . PRO A 1 73 ? -1.066 7.462 -5.875 1.00 68.19 73 PRO A C 1
ATOM 598 O O . PRO A 1 73 ? -1.194 8.194 -6.854 1.00 68.19 73 PRO A O 1
ATOM 601 N N . LEU A 1 74 ? -1.995 6.584 -5.504 1.00 69.94 74 LEU A N 1
ATOM 602 C CA . LEU A 1 74 ? -3.290 6.480 -6.165 1.00 69.94 74 LEU A CA 1
ATOM 603 C C . LEU A 1 74 ? -4.230 7.601 -5.716 1.00 69.94 74 LEU A C 1
ATOM 605 O O . LEU A 1 74 ? -4.194 8.013 -4.558 1.00 69.94 74 LEU A O 1
ATOM 609 N N . SER A 1 75 ? -5.092 8.080 -6.613 1.00 76.62 75 SER A N 1
ATOM 610 C CA . SER A 1 75 ? -6.229 8.932 -6.248 1.00 76.62 75 SER A CA 1
ATOM 611 C C . SER A 1 75 ? -7.301 8.123 -5.500 1.00 76.62 75 SER A C 1
ATOM 613 O O . SER A 1 75 ? -7.359 6.898 -5.623 1.00 76.62 75 SER A O 1
ATOM 615 N N . PHE A 1 76 ? -8.189 8.795 -4.760 1.00 72.75 76 PHE A N 1
ATOM 616 C CA . PHE A 1 76 ? -9.350 8.139 -4.136 1.00 72.75 76 PHE A CA 1
ATOM 617 C C . PHE A 1 76 ? -10.240 7.430 -5.164 1.00 72.75 76 PHE A C 1
ATOM 619 O O . PHE A 1 76 ? -10.720 6.330 -4.906 1.00 72.75 76 PHE A O 1
ATOM 626 N N . GLU A 1 77 ? -10.398 8.011 -6.353 1.00 77.06 77 GLU A N 1
ATOM 627 C CA . GLU A 1 77 ? -11.126 7.400 -7.468 1.00 77.06 77 GLU A CA 1
ATOM 628 C C . GLU A 1 77 ? -10.473 6.090 -7.935 1.00 77.06 77 GLU A C 1
ATOM 630 O O . GLU A 1 77 ? -11.150 5.074 -8.106 1.00 77.06 77 GLU A O 1
ATOM 635 N N . ASN A 1 78 ? -9.142 6.067 -8.058 1.00 77.88 78 ASN A N 1
ATOM 636 C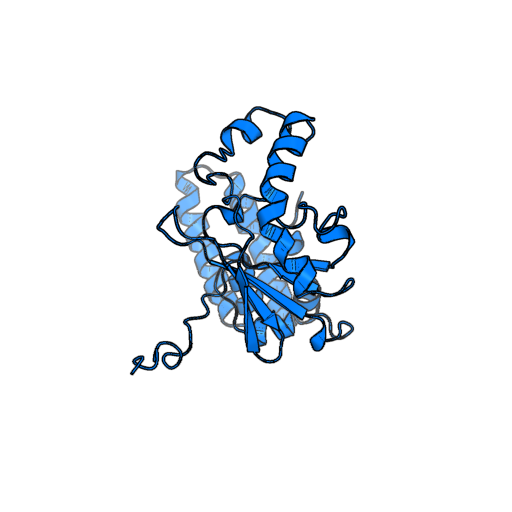 CA . ASN A 1 78 ? -8.419 4.847 -8.407 1.00 77.88 78 ASN A CA 1
ATOM 637 C C . ASN A 1 78 ? -8.597 3.780 -7.329 1.00 77.88 78 ASN A C 1
ATOM 639 O O . ASN A 1 78 ? -8.844 2.625 -7.660 1.00 77.88 78 ASN A O 1
ATOM 643 N N . LEU A 1 79 ? -8.522 4.164 -6.053 1.00 74.44 79 LEU A N 1
ATOM 644 C CA . LEU A 1 79 ? -8.703 3.248 -4.928 1.00 74.44 79 LEU A CA 1
ATOM 645 C C . LEU A 1 79 ? -10.128 2.686 -4.871 1.00 74.44 79 LEU A C 1
ATOM 647 O O . LEU A 1 79 ? -10.297 1.484 -4.688 1.00 74.44 79 LEU A O 1
ATOM 651 N N . HIS A 1 80 ? -11.140 3.515 -5.127 1.00 74.62 80 HIS A N 1
ATOM 652 C CA . HIS A 1 80 ? -12.527 3.082 -5.285 1.00 74.62 80 HIS A CA 1
ATOM 653 C C . HIS A 1 80 ? -12.664 2.023 -6.390 1.00 74.62 80 HIS A C 1
ATOM 655 O O . HIS A 1 80 ? -13.392 1.045 -6.245 1.00 74.62 80 HIS A O 1
ATOM 661 N N . ASN A 1 81 ? -11.918 2.181 -7.484 1.00 76.75 81 ASN A N 1
ATOM 662 C CA . ASN A 1 81 ? -11.903 1.227 -8.587 1.00 76.75 81 ASN A CA 1
ATOM 663 C C . ASN A 1 81 ? -11.166 -0.089 -8.271 1.00 76.75 81 ASN A C 1
ATOM 665 O O . ASN A 1 81 ? -11.314 -1.036 -9.052 1.00 76.75 81 ASN A O 1
ATOM 669 N N . LEU A 1 82 ? -10.409 -0.164 -7.166 1.00 76.38 82 LEU A N 1
ATOM 670 C CA . LEU A 1 82 ? -9.779 -1.395 -6.659 1.00 76.38 82 LEU A CA 1
ATOM 671 C C . LEU A 1 82 ? -10.680 -2.200 -5.729 1.00 76.38 82 LEU A C 1
ATOM 673 O O . LEU A 1 82 ? -10.360 -3.343 -5.407 1.00 76.38 82 LEU A O 1
ATOM 677 N N . VAL A 1 83 ? -11.764 -1.605 -5.247 1.00 75.81 83 VAL A N 1
ATOM 678 C CA . VAL A 1 83 ? -12.703 -2.284 -4.363 1.00 75.81 83 VAL A CA 1
ATOM 679 C C . VAL A 1 83 ? -13.640 -3.114 -5.248 1.00 75.81 83 VAL A C 1
ATOM 681 O O . VAL A 1 83 ? -14.237 -2.554 -6.173 1.00 75.81 83 VAL A O 1
ATOM 684 N N . PRO A 1 84 ? -13.759 -4.439 -5.030 1.00 74.31 84 PRO A N 1
ATOM 685 C CA . PRO A 1 84 ? -14.719 -5.258 -5.762 1.00 74.31 84 PRO A CA 1
ATOM 686 C C . PRO A 1 84 ? -16.139 -4.693 -5.614 1.00 74.31 84 PRO A C 1
ATOM 688 O O . PRO A 1 84 ? -16.482 -4.219 -4.531 1.00 74.31 84 PRO A O 1
ATOM 691 N N . PRO A 1 85 ? -16.979 -4.723 -6.662 1.00 76.75 85 PRO A N 1
ATOM 692 C CA . PRO A 1 85 ? -18.325 -4.150 -6.610 1.00 76.75 85 PRO A CA 1
ATOM 693 C C . PRO A 1 85 ? -19.240 -4.808 -5.563 1.00 76.75 85 PRO A C 1
ATOM 695 O O . PRO A 1 85 ? -20.242 -4.211 -5.181 1.00 76.75 85 PRO A O 1
ATOM 698 N N . GLU A 1 86 ? -18.907 -6.015 -5.098 1.00 82.31 86 GLU A N 1
ATOM 699 C CA . GLU A 1 86 ? -19.613 -6.740 -4.037 1.00 82.31 86 GLU A CA 1
ATOM 700 C C . GLU A 1 86 ? -19.296 -6.216 -2.631 1.00 82.31 86 GLU A C 1
ATOM 702 O O . GLU A 1 86 ? -20.042 -6.486 -1.690 1.00 82.31 86 GLU A O 1
ATOM 707 N N . VAL A 1 87 ? -18.182 -5.498 -2.474 1.00 79.62 87 VAL A N 1
ATOM 708 C CA . VAL A 1 87 ? -17.790 -4.898 -1.202 1.00 79.62 87 VAL A CA 1
ATOM 709 C C . VAL A 1 87 ? -18.526 -3.575 -1.045 1.00 79.62 87 VAL A C 1
ATOM 711 O O . VAL A 1 87 ? -18.458 -2.695 -1.907 1.00 79.62 87 VAL A O 1
ATOM 714 N N . ASP A 1 88 ? -19.206 -3.421 0.088 1.00 83.88 88 ASP A N 1
ATOM 715 C CA . ASP A 1 88 ? -19.814 -2.152 0.458 1.00 83.88 88 ASP A CA 1
ATOM 716 C C . ASP A 1 88 ? -18.726 -1.081 0.577 1.00 83.88 88 ASP A C 1
ATOM 718 O O . ASP A 1 88 ? -17.792 -1.204 1.369 1.00 83.88 88 ASP A O 1
ATOM 722 N N . LYS A 1 89 ? -18.830 -0.016 -0.213 1.00 80.00 89 LYS A N 1
ATOM 723 C CA . LYS A 1 89 ? -17.836 1.062 -0.224 1.00 80.00 89 LYS A CA 1
ATOM 724 C C . LYS A 1 89 ? -17.744 1.737 1.137 1.00 80.00 89 LYS A C 1
ATOM 726 O O . LYS A 1 89 ? -16.657 2.137 1.531 1.00 80.00 89 LYS A O 1
ATOM 731 N N . GLU A 1 90 ? -18.839 1.804 1.888 1.00 83.31 90 GLU A N 1
ATOM 732 C CA . GLU A 1 90 ? -18.829 2.365 3.244 1.00 83.31 90 GLU A CA 1
ATOM 733 C C . GLU A 1 90 ? -18.002 1.520 4.230 1.00 83.31 90 GLU A C 1
ATOM 735 O O . GLU A 1 90 ? -17.608 2.017 5.282 1.00 83.31 90 GLU A O 1
ATOM 740 N N . SER A 1 91 ? -17.675 0.273 3.870 1.00 86.38 91 SER A N 1
ATOM 741 C CA . SER A 1 91 ? -16.801 -0.618 4.644 1.00 86.38 91 SER A CA 1
ATOM 742 C C . SER A 1 91 ? -15.313 -0.505 4.280 1.00 86.38 91 SER A C 1
ATOM 744 O O . SER A 1 91 ? -14.485 -1.231 4.830 1.00 86.38 91 SER A O 1
ATOM 746 N N . VAL A 1 92 ? -14.943 0.377 3.344 1.00 87.50 92 VAL A N 1
ATOM 747 C CA . VAL A 1 92 ? -13.548 0.567 2.920 1.00 87.50 92 VAL A CA 1
ATOM 748 C C . VAL A 1 92 ? -12.903 1.680 3.731 1.00 87.50 92 VAL A C 1
ATOM 750 O O . VAL A 1 92 ? -13.366 2.821 3.739 1.00 87.50 92 VAL A O 1
ATOM 753 N N . VAL A 1 93 ? -11.791 1.346 4.381 1.00 89.06 93 VAL A N 1
ATOM 754 C CA . VAL A 1 93 ? -11.089 2.237 5.301 1.00 89.06 93 VAL A CA 1
ATOM 755 C C . VAL A 1 93 ? -9.618 2.332 4.909 1.00 89.06 93 VAL A C 1
ATOM 757 O O . VAL A 1 93 ? -8.893 1.335 4.894 1.00 89.06 93 VAL A O 1
ATOM 760 N N . PHE A 1 94 ? -9.142 3.542 4.622 1.00 87.38 94 PHE A N 1
ATOM 761 C CA . PHE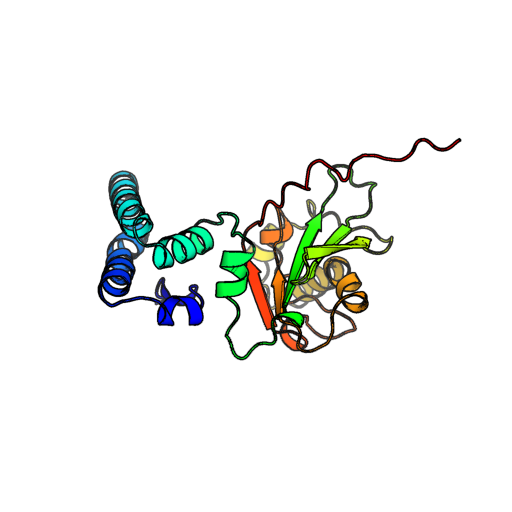 A 1 94 ? -7.724 3.810 4.399 1.00 87.38 94 PHE A CA 1
ATOM 762 C C . PHE A 1 94 ? -7.036 4.130 5.709 1.00 87.38 94 PHE A C 1
ATOM 764 O O . PHE A 1 94 ? -7.514 4.941 6.502 1.00 87.38 94 PHE A O 1
ATOM 771 N N . VAL A 1 95 ? -5.869 3.533 5.903 1.00 89.06 95 VAL A N 1
ATOM 772 C CA . VAL A 1 95 ? -5.086 3.689 7.121 1.00 89.06 95 VAL A CA 1
ATOM 773 C C . VAL A 1 95 ? -3.701 4.193 6.753 1.00 89.06 95 VAL A C 1
ATOM 775 O O . VAL A 1 95 ? -2.907 3.475 6.148 1.00 89.06 95 VAL A O 1
ATOM 778 N N . GLU A 1 96 ? -3.399 5.429 7.130 1.00 87.00 96 GLU A N 1
ATOM 779 C CA . GLU A 1 96 ? -2.087 6.049 6.971 1.00 87.00 96 GLU A CA 1
ATOM 780 C C . GLU A 1 96 ? -1.462 6.294 8.350 1.00 87.00 96 GLU A C 1
ATOM 782 O O . GLU A 1 96 ? -2.124 6.731 9.288 1.00 87.00 96 GLU A O 1
ATOM 787 N N . TRP A 1 97 ? -0.165 6.029 8.489 1.00 86.12 97 TRP A N 1
ATOM 788 C CA . TRP A 1 97 ? 0.564 6.295 9.728 1.00 86.12 97 TRP A CA 1
ATOM 789 C C . TRP A 1 97 ? 1.386 7.566 9.588 1.00 86.12 97 TRP A C 1
ATOM 791 O O . TRP A 1 97 ? 2.253 7.676 8.716 1.00 86.12 97 TRP A O 1
ATOM 801 N N . ILE A 1 98 ? 1.157 8.496 10.508 1.00 80.75 98 ILE A N 1
ATOM 802 C CA . ILE A 1 98 ? 1.926 9.723 10.647 1.00 80.75 98 ILE A CA 1
ATOM 803 C C . ILE A 1 98 ? 2.938 9.495 11.765 1.00 80.75 98 ILE A C 1
ATOM 805 O O . ILE A 1 98 ? 2.597 9.491 12.952 1.00 80.75 98 ILE A O 1
ATOM 809 N N . ILE A 1 99 ? 4.197 9.301 11.376 1.00 75.00 99 ILE A N 1
ATOM 810 C CA . ILE A 1 99 ? 5.314 9.209 12.316 1.00 75.00 99 ILE A CA 1
ATOM 811 C C . ILE A 1 99 ? 5.966 10.596 12.411 1.00 75.00 99 ILE A C 1
ATOM 813 O O . ILE A 1 99 ? 6.628 11.026 11.458 1.00 75.00 99 ILE A O 1
ATOM 817 N N . PRO A 1 100 ? 5.784 11.330 13.524 1.00 69.44 100 PRO A N 1
ATOM 818 C CA . PRO A 1 100 ? 6.456 12.606 13.717 1.00 69.44 100 PRO A CA 1
ATOM 819 C C . PRO A 1 100 ? 7.979 12.417 13.749 1.00 69.44 100 PRO A C 1
ATOM 821 O O . PRO A 1 100 ? 8.498 11.410 14.228 1.00 69.44 100 PRO A O 1
ATOM 824 N N . ARG A 1 101 ? 8.722 13.408 13.237 1.00 66.19 101 ARG A N 1
ATOM 825 C CA . ARG A 1 101 ? 10.199 13.373 13.248 1.00 66.19 101 ARG A CA 1
ATOM 826 C C . ARG A 1 101 ? 10.776 13.399 14.666 1.00 66.19 101 ARG A C 1
ATOM 828 O O . ARG A 1 101 ? 11.874 12.886 14.884 1.00 66.19 101 ARG A O 1
ATOM 835 N N . ASP A 1 102 ? 10.047 14.006 15.599 1.00 69.06 102 ASP A N 1
ATOM 836 C CA . ASP A 1 102 ? 10.394 14.021 17.014 1.00 69.06 102 ASP A CA 1
ATOM 837 C C . ASP A 1 102 ? 9.827 12.776 17.708 1.00 69.06 102 ASP A C 1
ATOM 839 O O . ASP A 1 102 ? 8.613 12.611 17.819 1.00 69.06 102 ASP A O 1
ATOM 843 N N . LEU A 1 103 ? 10.727 11.922 18.204 1.00 57.25 103 LEU A N 1
ATOM 844 C CA . LEU A 1 103 ? 10.420 10.686 18.934 1.00 57.25 103 LEU A CA 1
ATOM 845 C C . LEU A 1 103 ? 9.666 10.926 20.250 1.00 57.25 103 LEU A C 1
ATOM 847 O O . LEU A 1 103 ? 9.166 9.977 20.848 1.00 57.25 103 LEU A O 1
ATOM 851 N N . ARG A 1 104 ? 9.600 12.176 20.726 1.00 59.12 104 ARG A N 1
ATOM 852 C CA . ARG A 1 104 ? 8.813 12.549 21.910 1.00 59.12 104 ARG A CA 1
ATOM 853 C C . ARG A 1 104 ? 7.324 12.694 21.615 1.00 59.12 104 ARG A C 1
ATOM 855 O O . ARG A 1 104 ? 6.524 12.706 22.547 1.00 59.12 104 ARG A O 1
ATOM 862 N N . SER A 1 105 ? 6.958 12.839 20.344 1.00 61.81 105 SER A N 1
ATOM 863 C CA . SER A 1 105 ? 5.568 12.981 19.927 1.00 61.81 105 SER A CA 1
ATOM 864 C C . SER A 1 105 ? 4.947 11.605 19.709 1.00 61.81 105 SER A C 1
ATOM 866 O O . SER A 1 105 ? 5.559 10.725 19.105 1.00 61.81 105 SER A O 1
ATOM 868 N N . SER A 1 106 ? 3.719 11.416 20.190 1.00 64.06 106 SER A N 1
ATOM 869 C CA . SER A 1 106 ? 2.946 10.220 19.873 1.00 64.06 106 SER A CA 1
ATOM 870 C C . SER A 1 106 ? 2.695 10.151 18.368 1.00 64.06 106 SER A C 1
ATOM 872 O O . SER A 1 106 ? 2.354 11.144 17.724 1.00 64.06 106 SER A O 1
ATOM 874 N N . SER A 1 107 ? 2.864 8.965 17.794 1.00 68.12 107 SER A N 1
ATOM 875 C CA . SER A 1 107 ? 2.392 8.703 16.440 1.00 68.12 107 SER A CA 1
ATOM 876 C C . SER A 1 107 ? 0.879 8.810 16.361 1.00 68.12 107 SER A C 1
ATOM 878 O O . SER A 1 107 ? 0.149 8.593 17.333 1.00 68.12 107 SER A O 1
ATOM 880 N N . GLN A 1 108 ? 0.410 9.127 15.166 1.00 77.31 108 GLN A N 1
ATOM 881 C CA . GLN A 1 108 ? -1.008 9.188 14.869 1.00 77.31 108 GLN A CA 1
ATOM 882 C C . GLN A 1 108 ? -1.302 8.268 13.698 1.00 77.31 108 GLN A C 1
ATOM 884 O O . GLN A 1 108 ? -0.498 8.132 12.774 1.00 77.31 108 GLN A O 1
ATOM 889 N N . ILE A 1 109 ? -2.466 7.640 13.751 1.00 80.06 109 ILE A N 1
ATOM 890 C CA . ILE A 1 109 ? -3.045 6.948 12.615 1.00 80.06 109 ILE A CA 1
ATOM 891 C C . ILE A 1 109 ? -4.089 7.885 12.037 1.00 80.06 109 ILE A C 1
ATOM 893 O O . ILE A 1 109 ? -4.979 8.359 12.743 1.00 80.06 109 ILE A O 1
ATOM 897 N N . LYS A 1 110 ? -3.948 8.177 10.756 1.00 81.88 110 LYS A N 1
ATOM 898 C CA . LYS A 1 110 ? -4.931 8.892 9.972 1.00 81.88 110 LYS A CA 1
ATOM 899 C C . LYS A 1 110 ? -5.796 7.854 9.280 1.00 81.88 110 LYS A C 1
ATOM 901 O O . LYS A 1 110 ? -5.319 7.090 8.443 1.00 81.88 110 LYS A O 1
ATOM 906 N N . VAL A 1 111 ? -7.052 7.809 9.683 1.00 80.44 111 VAL A N 1
ATOM 907 C CA . VAL A 1 111 ? -8.042 6.890 9.144 1.00 80.44 111 VAL A CA 1
ATOM 908 C C . VAL A 1 111 ? -8.976 7.688 8.255 1.00 80.44 111 VAL A C 1
ATOM 910 O O . VAL A 1 111 ? -9.500 8.716 8.683 1.00 80.44 111 VAL A O 1
ATOM 913 N N . HIS A 1 112 ? -9.127 7.246 7.012 1.00 81.12 112 HIS A N 1
ATOM 914 C CA . HIS A 1 112 ? -10.069 7.825 6.066 1.00 81.12 112 HIS A CA 1
ATOM 915 C C . HIS A 1 112 ? -11.121 6.792 5.711 1.00 81.12 112 HIS A C 1
ATOM 917 O O . HIS A 1 112 ? -10.780 5.672 5.335 1.00 81.12 112 HIS A O 1
ATOM 923 N N . ASP A 1 113 ? -12.380 7.187 5.769 1.00 79.25 113 ASP A N 1
ATOM 924 C CA . ASP A 1 113 ? -13.449 6.454 5.104 1.00 79.25 113 ASP A CA 1
ATOM 925 C C . ASP A 1 113 ? -13.668 6.991 3.678 1.00 79.25 113 ASP A C 1
ATOM 927 O O . ASP A 1 113 ? -13.035 7.956 3.230 1.00 79.25 113 ASP A O 1
ATOM 931 N N . MET A 1 114 ? -14.594 6.364 2.955 1.00 72.62 114 MET A N 1
ATOM 932 C CA . MET A 1 114 ? -14.992 6.790 1.610 1.00 72.62 114 MET A CA 1
ATOM 933 C C . MET A 1 114 ? -15.755 8.123 1.570 1.00 72.62 114 MET A C 1
ATOM 935 O O . MET A 1 114 ? -15.982 8.647 0.482 1.00 72.62 114 MET A O 1
ATOM 939 N N . SER A 1 115 ? -16.137 8.690 2.718 1.00 70.69 115 SER A N 1
ATOM 940 C CA . SER A 1 115 ? -16.729 10.033 2.807 1.00 70.69 115 SER A CA 1
ATOM 941 C C . SER A 1 115 ? -15.675 11.142 2.913 1.00 70.69 115 SER A C 1
ATOM 943 O O . SER A 1 115 ? -16.020 12.303 3.123 1.00 70.69 115 SER A O 1
ATOM 945 N N . GLU A 1 116 ? -14.390 10.787 2.779 1.00 68.56 116 GLU A N 1
ATOM 946 C CA . GLU A 1 116 ? -13.231 11.656 3.013 1.00 68.56 116 GLU A CA 1
ATOM 947 C C . GLU A 1 116 ? -13.139 12.175 4.457 1.00 68.56 116 GLU A C 1
ATOM 949 O O . GLU A 1 116 ? -12.353 13.084 4.752 1.00 68.56 116 GLU A O 1
ATOM 954 N N . THR A 1 117 ? -13.892 11.581 5.389 1.00 72.62 117 THR A N 1
ATOM 955 C CA . THR A 1 117 ? -13.824 11.966 6.794 1.00 72.62 117 THR A CA 1
ATOM 956 C C . THR A 1 117 ? -12.507 11.471 7.372 1.00 72.62 117 THR A C 1
ATOM 958 O O . THR A 1 117 ? -12.215 10.276 7.405 1.00 72.62 117 THR A O 1
ATOM 961 N N . ILE A 1 118 ? -11.690 12.418 7.833 1.00 77.25 118 ILE A N 1
ATOM 962 C CA . ILE A 1 118 ? -10.392 12.137 8.441 1.00 77.25 118 ILE A CA 1
ATOM 963 C C . ILE A 1 118 ? -10.576 11.995 9.945 1.00 77.25 118 ILE A C 1
ATOM 965 O O . ILE A 1 118 ? -10.866 12.972 10.637 1.00 77.25 118 ILE A O 1
ATOM 969 N N . GLN A 1 119 ? -10.315 10.801 10.462 1.00 80.81 119 GLN A N 1
ATOM 970 C CA . GLN A 1 119 ? -10.178 10.566 11.893 1.00 80.81 119 GLN A CA 1
ATOM 971 C C . GLN A 1 119 ? -8.695 10.428 12.238 1.00 80.81 119 GLN A C 1
ATOM 973 O O . GLN A 1 119 ? -8.001 9.538 11.748 1.00 80.81 119 GLN A O 1
ATOM 978 N N . LEU A 1 120 ? -8.193 11.333 13.078 1.00 79.62 120 LEU A N 1
ATOM 979 C CA . LEU A 1 120 ? -6.854 11.227 13.651 1.00 79.62 120 LEU A CA 1
ATOM 980 C C . LEU A 1 120 ? -6.955 10.488 14.977 1.00 79.62 120 LEU A C 1
ATOM 982 O O . LEU A 1 120 ? -7.488 11.018 15.951 1.00 79.62 120 LEU A O 1
ATOM 986 N N . VAL A 1 121 ? -6.419 9.274 15.014 1.00 80.06 121 VAL A N 1
ATOM 987 C CA . VAL A 1 121 ? -6.414 8.441 16.212 1.00 80.06 121 VAL A CA 1
ATOM 988 C C . VAL A 1 121 ? -4.996 8.395 16.764 1.00 80.06 121 VAL A C 1
ATOM 990 O O . VAL A 1 121 ? -4.057 7.950 16.100 1.00 80.06 121 VAL A O 1
ATOM 993 N N . ALA A 1 122 ? -4.816 8.898 17.982 1.00 75.62 122 ALA A N 1
ATOM 994 C CA . ALA A 1 122 ? -3.525 8.842 18.650 1.00 75.62 122 ALA A CA 1
ATOM 995 C C . ALA A 1 122 ? -3.195 7.390 19.017 1.00 75.62 122 ALA A C 1
ATOM 997 O O . ALA A 1 122 ? -4.001 6.692 19.634 1.00 75.62 122 ALA A O 1
ATOM 998 N N . THR A 1 123 ? -1.983 6.933 18.705 1.00 70.75 123 THR A N 1
ATOM 999 C CA . THR A 1 123 ? -1.485 5.689 19.300 1.00 70.75 123 THR A CA 1
ATOM 1000 C C . THR A 1 123 ? -1.276 5.932 20.795 1.00 70.75 123 THR A C 1
ATOM 1002 O O . THR A 1 123 ? -0.656 6.937 21.159 1.00 70.75 123 THR A O 1
ATOM 1005 N N . ARG A 1 124 ? -1.797 5.056 21.666 1.00 63.50 124 ARG A N 1
ATOM 1006 C CA . ARG A 1 124 ? -1.718 5.243 23.127 1.00 63.50 124 ARG A CA 1
ATOM 1007 C C . ARG A 1 124 ? -0.280 5.482 23.609 1.00 63.50 124 ARG A C 1
ATOM 1009 O O . ARG A 1 124 ? 0.682 4.969 23.041 1.00 63.50 124 ARG A O 1
ATOM 1016 N N . ALA A 1 125 ? -0.162 6.264 24.684 1.00 46.31 125 ALA A N 1
ATOM 1017 C CA . ALA A 1 125 ? 1.103 6.565 25.345 1.00 46.31 125 ALA A CA 1
ATOM 1018 C C . ALA A 1 125 ? 1.777 5.271 25.837 1.00 46.31 125 ALA A C 1
ATOM 1020 O O . ALA A 1 125 ? 1.156 4.444 26.499 1.00 46.31 125 ALA A O 1
ATOM 1021 N N . GLY A 1 126 ? 3.044 5.105 25.467 1.00 55.31 126 GLY A N 1
ATOM 1022 C CA . GLY A 1 126 ? 3.816 3.863 25.592 1.00 55.31 126 GLY A CA 1
ATOM 1023 C C . GLY A 1 126 ? 4.985 3.813 24.605 1.00 55.31 126 GLY A C 1
ATOM 1024 O O . GLY A 1 126 ? 5.935 3.069 24.815 1.00 55.31 126 GLY A O 1
ATOM 1025 N N . GLY A 1 127 ? 4.944 4.688 23.593 1.00 54.59 127 GLY A N 1
ATOM 1026 C CA . GLY A 1 127 ? 5.960 4.793 22.560 1.00 54.59 127 GLY A CA 1
ATOM 1027 C C . GLY A 1 127 ? 5.751 3.702 21.523 1.00 54.59 127 GLY A C 1
ATOM 1028 O O . GLY A 1 127 ? 5.612 2.526 21.845 1.00 54.59 127 GLY A O 1
ATOM 1029 N N . ILE A 1 128 ? 5.741 4.090 20.254 1.00 58.19 128 ILE A N 1
ATOM 1030 C CA . ILE A 1 128 ? 6.162 3.148 19.227 1.00 58.19 128 ILE A CA 1
ATOM 1031 C C . ILE A 1 128 ? 7.557 2.657 19.664 1.00 58.19 128 ILE A C 1
ATOM 1033 O O . ILE A 1 128 ? 8.417 3.518 19.887 1.00 58.19 128 ILE A O 1
ATOM 1037 N N . PRO A 1 129 ? 7.797 1.339 19.821 1.00 62.09 129 PRO A N 1
ATOM 1038 C CA . PRO A 1 129 ? 9.147 0.825 20.041 1.00 62.09 129 PRO A CA 1
ATOM 1039 C C . PRO A 1 129 ? 10.042 1.437 18.975 1.00 62.09 129 PRO A C 1
ATOM 1041 O O . PRO A 1 129 ? 9.632 1.413 17.818 1.00 62.09 129 PRO A O 1
ATOM 1044 N N . ASP A 1 130 ? 11.177 2.047 19.343 1.00 64.25 130 ASP A N 1
ATOM 1045 C CA . ASP A 1 130 ? 11.983 2.832 18.400 1.00 64.25 130 ASP A CA 1
ATOM 1046 C C . ASP A 1 130 ? 12.178 2.043 17.098 1.00 64.25 130 ASP A C 1
ATOM 1048 O O . ASP A 1 130 ? 12.957 1.092 17.034 1.00 64.25 130 ASP A O 1
ATOM 1052 N N . LEU A 1 131 ? 11.427 2.413 16.053 1.00 64.62 131 LEU A N 1
ATOM 1053 C CA . LEU A 1 131 ? 11.380 1.651 14.802 1.00 64.62 131 LEU A CA 1
ATOM 1054 C C . LEU A 1 131 ? 12.724 1.694 14.082 1.00 64.62 131 LEU A C 1
ATOM 1056 O O . LEU A 1 131 ? 12.934 0.945 13.136 1.00 64.62 131 LEU A O 1
ATOM 1060 N N . ARG A 1 132 ? 13.631 2.581 14.513 1.00 59.19 132 ARG A N 1
ATOM 1061 C CA . ARG A 1 132 ? 15.018 2.626 14.047 1.00 59.19 132 ARG A CA 1
ATOM 1062 C C . ARG A 1 132 ? 15.848 1.508 14.676 1.00 59.19 132 ARG A C 1
ATOM 1064 O O . ARG A 1 132 ? 16.760 1.005 14.025 1.00 59.19 132 ARG A O 1
ATOM 1071 N N . LEU A 1 133 ? 15.535 1.132 15.919 1.00 56.94 133 LEU A N 1
ATOM 1072 C CA . LEU A 1 133 ? 16.109 -0.027 16.608 1.00 56.94 133 LEU A CA 1
ATOM 1073 C C . LEU A 1 133 ? 15.454 -1.333 16.159 1.00 56.94 133 LEU A C 1
ATOM 1075 O O . LEU A 1 133 ? 16.072 -2.389 16.283 1.00 56.94 133 LEU A O 1
ATOM 1079 N N . TRP A 1 134 ? 14.240 -1.269 15.602 1.00 58.59 134 TRP A N 1
ATOM 1080 C CA . TRP A 1 134 ? 13.649 -2.395 14.890 1.00 58.59 134 TRP A CA 1
ATOM 1081 C C . TRP A 1 134 ? 14.477 -2.682 13.633 1.00 58.59 134 TRP A C 1
ATOM 1083 O O . TRP A 1 134 ? 14.304 -2.074 12.576 1.00 58.59 134 TRP A O 1
ATOM 1093 N N . HIS A 1 135 ? 15.457 -3.571 13.782 1.00 54.34 135 HIS A N 1
ATOM 1094 C CA . HIS A 1 135 ? 16.405 -3.909 12.737 1.00 54.34 135 HIS A CA 1
ATOM 1095 C C . HIS A 1 135 ? 15.911 -5.142 11.974 1.00 54.34 135 HIS A C 1
ATOM 1097 O O . HIS A 1 135 ? 15.884 -6.236 12.544 1.00 54.34 135 HIS A O 1
ATOM 1103 N N . PRO A 1 136 ? 15.612 -5.031 10.667 1.00 48.97 136 PRO A N 1
ATOM 1104 C CA . PRO A 1 136 ? 15.385 -6.205 9.832 1.00 48.97 136 PRO A CA 1
ATOM 1105 C C . PRO A 1 136 ? 16.610 -7.133 9.782 1.00 48.97 136 PRO A C 1
ATOM 1107 O O . PRO A 1 136 ? 16.465 -8.300 9.463 1.00 48.97 136 PRO A O 1
ATOM 1110 N N . GLY A 1 137 ? 17.811 -6.665 10.146 1.00 42.41 137 GLY A N 1
ATOM 1111 C CA . GLY A 1 137 ? 19.012 -7.510 10.223 1.00 42.41 137 GLY A CA 1
ATOM 1112 C C . GLY A 1 137 ? 18.939 -8.629 11.277 1.00 42.41 137 GLY A C 1
ATOM 1113 O O . GLY A 1 137 ? 19.596 -9.655 11.120 1.00 42.41 137 GLY A O 1
ATOM 1114 N N . GLY A 1 138 ? 18.097 -8.484 12.312 1.00 45.56 138 GLY A N 1
ATOM 1115 C CA . GLY A 1 138 ? 17.746 -9.590 13.219 1.00 45.56 138 GLY A CA 1
ATOM 1116 C C . GLY A 1 138 ? 16.757 -10.590 12.604 1.00 45.56 138 GLY A C 1
ATOM 1117 O O . GLY A 1 138 ? 16.674 -11.729 13.037 1.00 45.56 138 GLY A O 1
ATOM 1118 N N . ILE A 1 139 ? 16.036 -10.177 11.561 1.00 45.47 139 ILE A N 1
ATOM 1119 C CA . ILE A 1 139 ? 15.097 -10.991 10.777 1.00 45.47 139 ILE A CA 1
ATOM 1120 C C . ILE A 1 139 ? 15.806 -11.684 9.595 1.00 45.47 139 ILE A C 1
ATOM 1122 O O . ILE A 1 139 ? 15.391 -12.752 9.159 1.00 45.47 139 ILE A O 1
ATOM 1126 N N . GLU A 1 140 ? 16.893 -11.108 9.075 1.00 44.56 140 GLU A N 1
ATOM 1127 C CA . GLU A 1 140 ? 17.711 -11.725 8.019 1.00 44.56 140 GLU A CA 1
ATOM 1128 C C . GLU A 1 140 ? 18.554 -12.904 8.531 1.00 44.56 140 GLU A C 1
ATOM 1130 O O . GLU A 1 140 ? 18.951 -13.764 7.747 1.00 44.56 140 GLU A O 1
ATOM 1135 N N . THR A 1 141 ? 18.813 -12.969 9.841 1.00 42.91 141 THR A N 1
ATOM 1136 C CA . THR A 1 141 ? 19.632 -14.019 10.472 1.00 42.91 141 THR A CA 1
ATOM 1137 C C . THR A 1 141 ? 18.819 -15.010 11.304 1.00 42.91 141 THR A C 1
ATOM 1139 O O . THR A 1 141 ? 19.199 -16.179 11.398 1.00 42.91 141 THR A O 1
ATOM 1142 N N . SER A 1 142 ? 17.669 -14.592 11.832 1.00 45.06 142 SER A N 1
ATOM 1143 C CA . SER A 1 142 ? 16.751 -15.447 12.581 1.00 45.06 142 SER A CA 1
ATOM 1144 C C . SER A 1 142 ? 15.512 -15.722 11.740 1.00 45.06 142 SER A C 1
ATOM 1146 O O . SER A 1 142 ? 14.853 -14.799 11.271 1.00 45.06 142 SER A O 1
ATOM 1148 N N . SER A 1 143 ? 15.170 -16.999 11.562 1.00 48.50 143 SER A N 1
ATOM 1149 C CA . SER A 1 143 ? 13.915 -17.409 10.926 1.00 48.50 143 SER A CA 1
ATOM 1150 C C . SER A 1 143 ? 12.743 -16.590 11.478 1.00 48.50 143 SER A C 1
ATOM 1152 O O . SER A 1 143 ? 12.478 -16.625 12.678 1.00 48.50 143 SER A O 1
ATOM 1154 N N . LEU A 1 144 ? 12.001 -15.907 10.599 1.00 52.06 144 LEU A N 1
ATOM 1155 C CA . LEU A 1 144 ? 10.722 -15.258 10.929 1.00 52.06 144 LEU A CA 1
ATOM 1156 C C . LEU A 1 144 ? 9.705 -16.222 11.566 1.00 52.06 144 LEU A C 1
ATOM 1158 O O . LEU A 1 144 ? 8.737 -15.774 12.168 1.00 52.06 144 LEU A O 1
ATOM 1162 N N . GLY A 1 145 ? 9.914 -17.536 11.430 1.00 53.31 145 GLY A N 1
ATOM 1163 C CA . GLY A 1 145 ? 9.121 -18.576 12.086 1.00 53.31 145 GLY A CA 1
ATOM 1164 C C . GLY A 1 145 ? 9.601 -18.955 13.492 1.00 53.31 145 GLY A C 1
ATOM 1165 O O . GLY A 1 145 ? 9.044 -19.873 14.087 1.00 53.31 145 GLY A O 1
ATOM 1166 N N . GLY A 1 146 ? 10.647 -18.309 14.014 1.00 60.75 146 GLY A N 1
ATOM 1167 C CA . GLY A 1 146 ? 11.138 -18.501 15.376 1.00 60.75 146 GLY A CA 1
ATOM 1168 C C . GLY A 1 146 ? 10.306 -17.735 16.409 1.00 60.75 146 GLY A C 1
ATOM 1169 O O . GLY A 1 146 ? 9.753 -16.674 16.125 1.00 60.75 146 GLY A O 1
ATOM 1170 N N . TRP A 1 147 ? 10.251 -18.264 17.631 1.00 59.00 147 TRP A N 1
ATOM 1171 C CA . TRP A 1 147 ? 9.527 -17.673 18.763 1.00 59.00 147 TRP A CA 1
ATOM 1172 C C . TRP A 1 147 ? 9.946 -16.216 19.051 1.00 59.00 147 TRP A C 1
ATOM 1174 O O . TRP A 1 147 ? 9.084 -15.366 19.251 1.00 59.00 147 TRP A O 1
ATOM 1184 N N . GLU A 1 148 ? 11.240 -15.899 18.943 1.00 65.25 148 GLU A N 1
ATOM 1185 C CA . GLU A 1 148 ? 11.781 -14.543 19.147 1.00 65.25 148 GLU A CA 1
ATOM 1186 C C . GLU A 1 148 ? 11.257 -13.527 18.117 1.00 65.25 148 GLU A C 1
ATOM 1188 O O . GLU A 1 148 ? 11.007 -12.367 18.447 1.00 65.25 148 GLU A O 1
ATOM 1193 N N . GLY A 1 149 ? 11.047 -13.962 16.868 1.00 68.25 149 GLY A N 1
ATOM 1194 C CA . GLY A 1 149 ? 10.496 -13.114 15.810 1.00 68.25 149 GLY A CA 1
ATOM 1195 C C . GLY A 1 149 ? 9.029 -12.761 16.058 1.00 68.25 149 GLY A C 1
ATOM 1196 O O . GLY A 1 149 ? 8.614 -11.629 15.808 1.00 68.25 149 GLY A O 1
ATOM 1197 N N . ASN A 1 150 ? 8.260 -13.707 16.605 1.00 75.25 150 ASN A N 1
ATOM 1198 C CA . ASN A 1 150 ? 6.860 -13.487 16.957 1.00 75.25 150 ASN A CA 1
ATOM 1199 C C . ASN A 1 150 ? 6.724 -12.514 18.140 1.00 75.25 150 ASN A C 1
ATOM 1201 O O . ASN A 1 150 ? 5.938 -11.573 18.065 1.00 75.25 150 ASN A O 1
ATOM 1205 N N . ASP A 1 151 ? 7.536 -12.670 19.188 1.00 78.88 151 ASP A N 1
ATOM 1206 C CA . ASP A 1 151 ? 7.515 -11.767 20.346 1.00 78.88 151 ASP A CA 1
ATOM 1207 C C . ASP A 1 151 ? 7.898 -10.331 19.955 1.00 78.88 151 ASP A C 1
ATOM 1209 O O . ASP A 1 151 ? 7.235 -9.371 20.358 1.00 78.88 151 ASP A O 1
ATOM 1213 N N . ALA A 1 152 ? 8.923 -10.164 19.112 1.00 77.25 152 ALA A N 1
ATOM 1214 C CA . ALA A 1 152 ? 9.314 -8.855 18.591 1.00 77.25 152 ALA A CA 1
ATOM 1215 C C . ALA A 1 152 ? 8.211 -8.215 17.730 1.00 77.25 152 ALA A C 1
ATOM 1217 O O . ALA A 1 152 ? 8.000 -7.002 17.791 1.00 77.25 152 ALA A O 1
ATOM 1218 N N . LEU A 1 153 ? 7.484 -9.014 16.942 1.00 82.25 153 LEU A N 1
ATOM 1219 C CA . LEU A 1 153 ? 6.357 -8.530 16.149 1.00 82.25 153 LEU A CA 1
ATOM 1220 C C . LEU A 1 153 ? 5.173 -8.122 17.040 1.00 82.25 153 LEU A C 1
ATOM 1222 O O . LEU A 1 153 ? 4.564 -7.082 16.804 1.00 82.25 153 LEU A O 1
ATOM 1226 N N . GLN A 1 154 ? 4.882 -8.871 18.106 1.00 85.38 154 GLN A N 1
ATOM 1227 C CA . GLN A 1 154 ? 3.798 -8.551 19.042 1.00 85.38 154 GLN A CA 1
ATOM 1228 C C . GLN A 1 154 ? 4.023 -7.239 19.803 1.00 85.38 154 GLN A C 1
ATOM 1230 O O . GLN A 1 154 ? 3.058 -6.534 20.108 1.00 85.38 154 GLN A O 1
ATOM 1235 N N . GLN A 1 155 ? 5.277 -6.848 20.052 1.00 83.94 155 GLN A N 1
ATOM 1236 C CA . GLN A 1 155 ? 5.594 -5.529 20.622 1.00 83.94 155 GLN A CA 1
ATOM 1237 C C . GLN A 1 155 ? 5.117 -4.372 19.729 1.00 83.94 155 GLN A C 1
ATOM 1239 O O . GLN A 1 155 ? 4.875 -3.268 20.216 1.00 83.94 155 GLN A O 1
ATOM 1244 N N . LEU A 1 156 ? 4.931 -4.627 18.430 1.00 86.69 156 LEU A N 1
ATOM 1245 C CA . LEU A 1 156 ? 4.435 -3.655 17.462 1.00 86.69 156 LEU A CA 1
ATOM 1246 C C . LEU A 1 156 ? 2.903 -3.612 17.367 1.00 86.69 156 LEU A C 1
ATOM 1248 O O . LEU A 1 156 ? 2.383 -2.768 16.641 1.00 86.69 156 LEU A O 1
ATOM 1252 N N . ASN A 1 157 ? 2.155 -4.438 18.111 1.00 89.31 157 ASN A N 1
ATOM 1253 C CA . ASN A 1 157 ? 0.681 -4.421 18.102 1.00 89.31 157 ASN A CA 1
ATOM 1254 C C . ASN A 1 157 ? 0.100 -3.036 18.440 1.00 89.31 157 ASN A C 1
ATOM 1256 O O . ASN A 1 157 ? -0.982 -2.675 17.980 1.00 89.31 157 ASN A O 1
ATOM 1260 N N . THR A 1 158 ? 0.839 -2.210 19.184 1.00 86.62 158 THR A N 1
ATOM 1261 C CA . THR A 1 158 ? 0.470 -0.817 19.483 1.00 86.62 158 THR A CA 1
ATOM 1262 C C . THR A 1 158 ? 0.326 0.060 18.234 1.00 86.62 158 THR A C 1
ATOM 1264 O O . THR A 1 158 ? -0.425 1.034 18.273 1.00 86.62 158 THR A O 1
ATOM 1267 N N . LEU A 1 159 ? 0.972 -0.299 17.115 1.00 86.62 159 LEU A N 1
ATOM 1268 C CA . LEU A 1 159 ? 0.846 0.392 15.827 1.00 86.62 159 LEU A CA 1
ATOM 1269 C C . LEU A 1 159 ? -0.537 0.247 15.200 1.00 86.62 159 LEU A C 1
ATOM 1271 O O . LEU A 1 159 ? -0.940 1.122 14.442 1.00 86.62 159 LEU A O 1
ATOM 1275 N N . VAL A 1 160 ? -1.234 -0.857 15.464 1.00 90.25 160 VAL A N 1
ATOM 1276 C CA . VAL A 1 160 ? -2.561 -1.147 14.898 1.00 90.25 160 VAL A CA 1
ATOM 1277 C C . VAL A 1 160 ? -3.656 -1.117 15.955 1.00 90.25 160 VAL A C 1
ATOM 1279 O O . VAL A 1 160 ? -4.827 -1.051 15.604 1.00 90.25 160 VAL A O 1
ATOM 1282 N N . ALA A 1 161 ? -3.303 -1.110 17.244 1.00 89.56 161 ALA A N 1
ATOM 1283 C CA . ALA A 1 161 ? -4.256 -1.087 18.350 1.00 89.56 161 ALA A CA 1
ATOM 1284 C C . ALA A 1 161 ? -5.353 -0.009 18.222 1.00 89.56 161 ALA A C 1
ATOM 1286 O O . ALA A 1 161 ? -6.510 -0.349 18.475 1.00 89.56 161 ALA A O 1
ATOM 1287 N N . PRO A 1 162 ? -5.066 1.237 17.786 1.00 89.50 162 PRO A N 1
ATOM 1288 C CA . PRO A 1 162 ? -6.107 2.255 17.651 1.00 89.50 162 PRO A CA 1
ATOM 1289 C C . PRO A 1 162 ? -7.156 1.932 16.586 1.00 89.50 162 PRO A C 1
ATOM 1291 O O . PRO A 1 162 ? -8.257 2.469 16.645 1.00 89.50 162 PRO A O 1
ATOM 1294 N N . LEU A 1 163 ? -6.863 1.016 15.653 1.00 90.00 163 LEU A N 1
ATOM 1295 C CA . LEU A 1 163 ? -7.851 0.565 14.678 1.00 90.00 163 LEU A CA 1
ATOM 1296 C C . LEU A 1 163 ? -9.072 -0.050 15.361 1.00 90.00 163 LEU A C 1
ATOM 1298 O O . LEU A 1 163 ? -10.166 0.098 14.843 1.00 90.00 163 LEU A O 1
ATOM 1302 N N . ALA A 1 164 ? -8.932 -0.655 16.547 1.00 89.81 164 ALA A N 1
ATOM 1303 C CA . ALA A 1 164 ? -10.067 -1.184 17.310 1.00 89.81 164 ALA A CA 1
ATOM 1304 C C . ALA A 1 164 ? -11.174 -0.149 17.586 1.00 89.81 164 ALA A C 1
ATOM 1306 O O . ALA A 1 164 ? -12.318 -0.538 17.803 1.00 89.81 164 ALA A O 1
ATOM 1307 N N . GLU A 1 165 ? -10.838 1.143 17.604 1.00 87.38 165 GLU A N 1
ATOM 1308 C CA . GLU A 1 165 ? -11.765 2.228 17.934 1.00 87.38 165 GLU A CA 1
ATOM 1309 C C . GLU A 1 165 ? -12.485 2.787 16.693 1.00 87.38 165 GLU A C 1
ATOM 1311 O O . GLU A 1 165 ? -13.533 3.415 16.830 1.00 87.38 165 GLU A O 1
ATOM 1316 N N . CYS A 1 166 ? -11.954 2.551 15.489 1.00 84.94 166 CYS A N 1
ATOM 1317 C CA . CYS A 1 166 ? -12.415 3.204 14.258 1.00 84.94 166 CYS A CA 1
ATOM 1318 C C . CYS A 1 166 ? -12.742 2.254 13.095 1.00 84.94 166 CYS A C 1
ATOM 1320 O O . CYS A 1 166 ? -13.129 2.726 12.029 1.00 84.94 166 CYS A O 1
ATOM 1322 N N . ARG A 1 167 ? -12.633 0.934 13.289 1.00 86.00 167 ARG A N 1
ATOM 1323 C CA . ARG A 1 167 ? -13.023 -0.090 12.302 1.00 86.00 167 ARG A CA 1
ATOM 1324 C C . ARG A 1 167 ? -14.026 -1.081 12.875 1.00 86.00 167 ARG A C 1
ATOM 1326 O O . ARG A 1 167 ? -14.061 -1.330 14.082 1.00 86.00 167 ARG A O 1
ATOM 1333 N N . LYS A 1 168 ? -14.766 -1.736 11.992 1.00 89.19 168 LYS A N 1
ATOM 1334 C CA . LYS A 1 168 ? -15.621 -2.883 12.296 1.00 89.19 168 LYS A CA 1
ATOM 1335 C C . LYS A 1 168 ? -14.998 -4.165 11.725 1.00 89.19 168 LYS A C 1
ATOM 1337 O O . LYS A 1 168 ? -14.245 -4.123 10.747 1.00 89.19 168 LYS A O 1
ATOM 1342 N N . PRO A 1 169 ? -15.242 -5.333 12.343 1.00 88.62 169 PRO A N 1
ATOM 1343 C CA . PRO A 1 169 ? -14.930 -6.610 11.707 1.00 88.62 169 PRO A CA 1
ATOM 1344 C C . PRO A 1 169 ? -15.597 -6.701 10.330 1.00 88.62 169 PRO A C 1
ATOM 1346 O O . PRO A 1 169 ? -16.763 -6.336 10.191 1.00 88.62 169 PRO A O 1
ATOM 1349 N N . GLY A 1 170 ? -14.859 -7.180 9.329 1.00 87.06 170 GLY A N 1
ATOM 1350 C CA . GLY A 1 170 ? -15.327 -7.266 7.942 1.00 87.06 170 GLY A CA 1
ATOM 1351 C C . GLY A 1 170 ? -14.974 -6.071 7.052 1.00 87.06 170 GLY A C 1
ATOM 1352 O O . GLY A 1 170 ? -14.945 -6.255 5.837 1.00 87.06 170 GLY A O 1
ATOM 1353 N N . ASP A 1 171 ? -14.621 -4.906 7.616 1.00 90.88 171 ASP A N 1
ATOM 1354 C CA . ASP A 1 171 ? -14.132 -3.765 6.826 1.00 90.88 171 ASP A CA 1
ATOM 1355 C C . ASP A 1 171 ? -12.924 -4.167 5.963 1.00 90.88 171 ASP A C 1
ATOM 1357 O O . ASP A 1 171 ? -12.091 -4.993 6.368 1.00 90.88 171 ASP A O 1
ATOM 1361 N N . VAL A 1 172 ? -12.800 -3.546 4.792 1.00 89.69 172 VAL A N 1
ATOM 1362 C CA . VAL A 1 172 ? -11.624 -3.673 3.930 1.00 89.69 172 VAL A CA 1
ATOM 1363 C C . VAL A 1 172 ? -10.642 -2.563 4.273 1.00 89.69 172 VAL A C 1
ATOM 1365 O O . VAL A 1 172 ? -10.899 -1.385 4.036 1.00 89.69 172 VAL A O 1
ATOM 1368 N N . LEU A 1 173 ? -9.488 -2.942 4.813 1.00 90.31 173 LEU A N 1
ATOM 1369 C CA . LEU A 1 173 ? -8.453 -2.007 5.229 1.00 90.31 173 LEU A CA 1
ATOM 1370 C C . LEU A 1 173 ? -7.410 -1.838 4.127 1.00 90.31 173 LEU A C 1
ATOM 1372 O O . LEU A 1 173 ? -6.693 -2.780 3.781 1.00 90.31 173 LEU A O 1
ATOM 1376 N N . ILE A 1 174 ? -7.274 -0.618 3.620 1.00 88.94 174 ILE A N 1
ATOM 1377 C CA . ILE A 1 174 ? -6.211 -0.241 2.690 1.00 88.94 174 ILE A CA 1
ATOM 1378 C C . ILE A 1 174 ? -5.098 0.420 3.500 1.00 88.94 174 ILE A C 1
ATOM 1380 O O . ILE A 1 174 ? -5.177 1.587 3.881 1.00 88.94 174 ILE A O 1
ATOM 1384 N N . LEU A 1 175 ? -4.055 -0.351 3.801 1.00 89.88 175 LEU A N 1
ATOM 1385 C CA . LEU A 1 175 ? -2.924 0.122 4.587 1.00 89.88 175 LEU A CA 1
ATOM 1386 C C . LEU A 1 175 ? -1.955 0.870 3.678 1.00 89.88 175 LEU A C 1
ATOM 1388 O O . LEU A 1 175 ? -1.376 0.275 2.767 1.0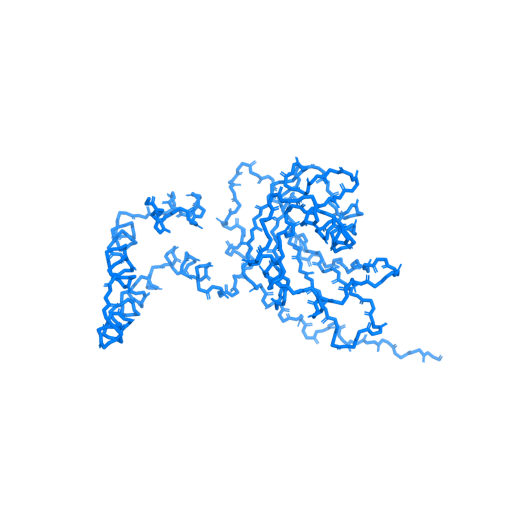0 89.88 175 LEU A O 1
ATOM 1392 N N . CYS A 1 176 ? -1.718 2.134 4.006 1.00 86.12 176 CYS A N 1
ATOM 1393 C CA . CYS A 1 176 ? -0.777 3.039 3.360 1.00 86.12 176 CYS A CA 1
ATOM 1394 C C . CYS A 1 176 ? 0.407 3.329 4.303 1.00 86.12 176 CYS A C 1
ATOM 1396 O O . CYS A 1 176 ? 0.567 4.465 4.760 1.00 86.12 176 CYS A O 1
ATOM 1398 N N . PRO A 1 177 ? 1.228 2.320 4.673 1.00 85.19 177 PRO A N 1
ATOM 1399 C CA . PRO A 1 177 ? 2.399 2.563 5.504 1.00 85.19 177 PRO A CA 1
ATOM 1400 C C . PRO A 1 177 ? 3.364 3.512 4.794 1.00 85.19 177 PRO A C 1
ATOM 1402 O O . PRO A 1 177 ? 3.436 3.525 3.569 1.00 85.19 177 PRO A O 1
ATOM 1405 N N . THR A 1 178 ? 4.137 4.268 5.570 1.00 77.19 178 THR A N 1
ATOM 1406 C CA . THR A 1 178 ? 5.172 5.165 5.052 1.00 77.19 178 THR A CA 1
ATOM 1407 C C . THR A 1 178 ? 6.537 4.812 5.648 1.00 77.19 178 THR A C 1
ATOM 1409 O O . THR A 1 178 ? 6.639 4.260 6.748 1.00 77.19 178 THR A O 1
ATOM 1412 N N . GLN A 1 179 ? 7.614 5.127 4.920 1.00 75.69 179 GLN A N 1
ATOM 1413 C CA . GLN A 1 179 ? 9.001 5.006 5.392 1.00 75.69 179 GLN A CA 1
ATOM 1414 C C . GLN A 1 179 ? 9.339 3.608 5.961 1.00 75.69 179 GLN A C 1
ATOM 1416 O O . GLN A 1 179 ? 9.201 2.593 5.279 1.00 75.69 179 GLN A O 1
ATOM 1421 N N . VAL A 1 180 ? 9.795 3.544 7.216 1.00 75.75 180 VAL A N 1
ATOM 1422 C CA . VAL A 1 180 ? 10.215 2.314 7.901 1.00 75.75 180 VAL A CA 1
ATOM 1423 C C . VAL A 1 180 ? 9.076 1.301 8.062 1.00 75.75 180 VAL A C 1
ATOM 1425 O O . VAL A 1 180 ? 9.333 0.099 8.086 1.00 75.75 180 VAL A O 1
ATOM 1428 N N . LEU A 1 181 ? 7.815 1.751 8.077 1.00 81.94 181 LEU A N 1
ATOM 1429 C CA . LEU A 1 181 ? 6.650 0.876 8.246 1.00 81.94 181 LEU A CA 1
ATOM 1430 C C . LEU A 1 181 ? 6.384 -0.016 7.029 1.00 81.94 181 LEU A C 1
ATOM 1432 O O . LEU A 1 181 ? 5.717 -1.043 7.162 1.00 81.94 181 LEU A O 1
ATOM 1436 N N . HIS A 1 182 ? 6.925 0.315 5.848 1.00 79.00 182 HIS A N 1
ATOM 1437 C CA . HIS A 1 182 ? 6.812 -0.554 4.670 1.00 79.00 182 HIS A CA 1
ATOM 1438 C C . HIS A 1 182 ? 7.405 -1.946 4.913 1.00 79.00 182 HIS A C 1
ATOM 1440 O O . HIS A 1 182 ? 6.949 -2.917 4.315 1.00 79.00 182 HIS A O 1
ATOM 1446 N N . ARG A 1 183 ? 8.390 -2.051 5.812 1.00 79.50 183 ARG A N 1
ATOM 1447 C CA . ARG A 1 183 ? 9.079 -3.308 6.135 1.00 79.50 183 ARG A CA 1
ATOM 1448 C C . ARG A 1 183 ? 8.370 -4.136 7.205 1.00 79.50 183 ARG A C 1
ATOM 1450 O O . ARG A 1 183 ? 8.749 -5.278 7.431 1.00 79.50 183 ARG A O 1
ATOM 1457 N N . ILE A 1 184 ? 7.346 -3.586 7.852 1.00 83.88 184 ILE A N 1
ATOM 1458 C CA . ILE A 1 184 ? 6.627 -4.256 8.937 1.00 83.88 184 ILE A CA 1
ATOM 1459 C C . ILE A 1 184 ? 5.398 -4.955 8.352 1.00 83.88 184 ILE A C 1
ATOM 1461 O O . ILE A 1 184 ? 4.653 -4.334 7.586 1.00 83.88 184 ILE A O 1
ATOM 1465 N N . PRO A 1 185 ? 5.127 -6.228 8.672 1.00 88.50 185 PRO A N 1
ATOM 1466 C CA . PRO A 1 185 ? 3.907 -6.904 8.246 1.00 88.50 185 PRO A CA 1
ATOM 1467 C C . PRO A 1 185 ? 2.710 -6.433 9.088 1.00 88.50 185 PRO A C 1
ATOM 1469 O O . PRO A 1 185 ? 2.199 -7.168 9.917 1.00 88.50 185 PRO A O 1
ATOM 1472 N N . LEU A 1 186 ? 2.242 -5.197 8.867 1.00 90.69 186 LEU A N 1
ATOM 1473 C CA . LEU A 1 186 ? 1.159 -4.581 9.657 1.00 90.69 186 LEU A CA 1
ATOM 1474 C C . LEU A 1 186 ? -0.142 -5.406 9.675 1.00 90.69 186 LEU A C 1
ATOM 1476 O O . LEU A 1 186 ? -0.864 -5.394 10.662 1.00 90.69 186 LEU A O 1
ATOM 1480 N N . HIS A 1 187 ? -0.418 -6.160 8.608 1.00 91.56 187 HIS A N 1
ATOM 1481 C CA . HIS A 1 187 ? -1.563 -7.075 8.509 1.00 91.56 187 HIS A CA 1
ATOM 1482 C C . HIS A 1 187 ? -1.464 -8.292 9.450 1.00 91.56 187 HIS A C 1
ATOM 1484 O O . HIS A 1 187 ? -2.471 -8.930 9.740 1.00 91.56 187 HIS A O 1
ATOM 1490 N N . ALA A 1 188 ? -0.256 -8.619 9.911 1.00 92.38 188 ALA A N 1
ATOM 1491 C CA . ALA A 1 188 ? 0.027 -9.708 10.840 1.00 92.38 188 ALA A CA 1
ATOM 1492 C C . ALA A 1 188 ? 0.140 -9.222 12.295 1.00 92.38 188 ALA A C 1
ATOM 1494 O O . ALA A 1 188 ? 0.528 -9.992 13.167 1.00 92.38 188 ALA A O 1
ATOM 1495 N N . LEU A 1 189 ? -0.167 -7.952 12.567 1.00 92.31 189 LEU A N 1
ATOM 1496 C CA . LEU A 1 189 ? -0.250 -7.435 13.929 1.00 92.31 189 LEU A CA 1
ATOM 1497 C C . LEU A 1 189 ? -1.640 -7.689 14.508 1.00 92.31 189 LEU A C 1
ATOM 1499 O O . LEU A 1 189 ? -2.633 -7.704 13.778 1.00 92.31 189 LEU A O 1
ATOM 1503 N N . ALA A 1 190 ? -1.707 -7.876 15.823 1.00 92.88 190 ALA A N 1
ATOM 1504 C CA . ALA A 1 190 ? -2.951 -8.163 16.512 1.00 92.88 190 ALA A CA 1
ATOM 1505 C C . ALA A 1 190 ? -3.697 -6.885 16.918 1.00 92.88 190 ALA A C 1
ATOM 1507 O O . ALA A 1 190 ? -3.133 -5.975 17.530 1.00 92.88 190 ALA A O 1
ATOM 1508 N N . VAL A 1 191 ? -5.000 -6.867 16.648 1.00 91.06 191 VAL A N 1
ATOM 1509 C CA . VAL A 1 191 ? -5.962 -5.897 17.171 1.00 91.06 191 VAL A CA 1
ATOM 1510 C C . VAL A 1 191 ? -6.935 -6.669 18.050 1.00 91.06 191 VAL A C 1
ATOM 1512 O O . VAL A 1 191 ? -7.535 -7.644 17.611 1.00 91.06 191 VAL A O 1
ATOM 1515 N N . THR A 1 192 ? -7.067 -6.268 19.318 1.00 88.44 192 THR A N 1
ATOM 1516 C CA . THR A 1 192 ? -7.953 -6.939 20.296 1.00 88.44 192 THR A CA 1
ATOM 1517 C C . THR A 1 192 ? -7.709 -8.451 20.455 1.00 88.44 192 THR A C 1
ATOM 1519 O O . THR A 1 192 ? -8.627 -9.192 20.782 1.00 88.44 192 THR A O 1
ATOM 1522 N N . GLY A 1 193 ? -6.468 -8.910 20.256 1.00 89.62 193 GLY A N 1
ATOM 1523 C CA . GLY A 1 193 ? -6.069 -10.316 20.425 1.00 89.62 193 GLY A CA 1
ATOM 1524 C C . GLY A 1 193 ? -6.162 -11.183 19.164 1.00 89.62 193 GLY A C 1
ATOM 1525 O O . GLY A 1 193 ? -5.662 -12.302 19.179 1.00 89.62 193 GLY A O 1
ATOM 1526 N N . GLU A 1 194 ? -6.720 -10.665 18.069 1.00 92.56 194 GLU A N 1
ATOM 1527 C CA . GLU A 1 194 ? -6.810 -11.351 16.774 1.00 92.56 194 GLU A CA 1
ATOM 1528 C C . GLU A 1 194 ? -5.942 -10.647 15.727 1.00 92.56 194 GLU A C 1
ATOM 1530 O O . GLU A 1 194 ? -5.761 -9.429 15.789 1.00 92.56 194 GLU A O 1
ATOM 1535 N N . LEU A 1 195 ? -5.389 -11.386 14.759 1.00 93.25 195 LEU A N 1
ATOM 1536 C CA . LEU A 1 195 ? -4.568 -10.779 13.706 1.00 93.25 195 LEU A CA 1
ATOM 1537 C C . LEU A 1 195 ? -5.430 -9.902 12.797 1.00 93.25 195 LEU A C 1
ATOM 1539 O O . LEU A 1 195 ? -6.533 -10.288 12.418 1.00 93.25 195 LEU A O 1
ATOM 1543 N N . LEU A 1 196 ? -4.901 -8.756 12.368 1.00 92.31 196 LEU A N 1
ATOM 1544 C CA . LEU A 1 196 ? -5.648 -7.807 11.541 1.00 92.31 196 LEU A CA 1
ATOM 1545 C C . LEU A 1 196 ? -6.216 -8.458 10.269 1.00 92.31 196 LEU A C 1
ATOM 1547 O O . LEU A 1 196 ? -7.373 -8.235 9.931 1.00 92.31 196 LEU A O 1
ATOM 1551 N N . ILE A 1 197 ? -5.430 -9.313 9.609 1.00 91.62 197 ILE A N 1
ATOM 1552 C CA . ILE A 1 197 ? -5.850 -10.061 8.414 1.00 91.62 197 ILE A CA 1
ATOM 1553 C C . ILE A 1 197 ? -6.930 -11.125 8.680 1.00 91.62 197 ILE A C 1
ATOM 1555 O O . ILE A 1 197 ? -7.583 -11.580 7.748 1.00 91.62 197 ILE A O 1
ATOM 1559 N N . GLN A 1 198 ? -7.112 -11.553 9.932 1.00 90.94 198 GLN A N 1
ATOM 1560 C CA . GLN A 1 198 ? -8.176 -12.489 10.307 1.00 90.94 198 GLN A CA 1
ATOM 1561 C C . GLN A 1 198 ? -9.502 -11.761 10.528 1.00 90.94 198 GLN A C 1
ATOM 1563 O O . GLN A 1 198 ? -10.553 -12.301 10.197 1.00 90.94 198 GLN A O 1
ATOM 1568 N N . CYS A 1 199 ? -9.463 -10.536 11.058 1.00 89.50 199 CYS A N 1
ATOM 1569 C CA . CYS A 1 199 ? -10.678 -9.762 11.307 1.00 89.50 199 CYS A CA 1
ATOM 1570 C C . CYS A 1 199 ? -11.146 -8.946 10.094 1.00 89.50 199 CYS A C 1
ATOM 1572 O O . CYS A 1 199 ? -12.308 -8.534 10.044 1.00 89.50 199 CYS A O 1
ATOM 1574 N N . ASN A 1 200 ? -10.234 -8.631 9.173 1.00 91.75 200 ASN A N 1
ATOM 1575 C CA . ASN A 1 200 ? -10.451 -7.687 8.086 1.00 91.75 200 ASN A CA 1
ATOM 1576 C C . ASN A 1 200 ? -9.716 -8.129 6.819 1.00 91.75 200 ASN A C 1
ATOM 1578 O O . ASN A 1 200 ? -8.604 -8.656 6.878 1.00 91.75 200 ASN A O 1
ATOM 1582 N N . SER A 1 201 ? -10.304 -7.842 5.656 1.00 88.44 201 SER A N 1
ATOM 1583 C CA . SER A 1 201 ? -9.565 -7.957 4.396 1.00 88.44 201 SER A CA 1
ATOM 1584 C C . SER A 1 201 ? -8.544 -6.829 4.329 1.00 88.44 201 SER A C 1
ATOM 1586 O O . SER A 1 201 ? -8.892 -5.674 4.560 1.00 88.44 201 SER A O 1
ATOM 1588 N N . VAL A 1 202 ? -7.284 -7.142 4.023 1.00 87.94 202 VAL A N 1
ATOM 1589 C CA . VAL A 1 202 ? -6.201 -6.152 4.048 1.00 87.94 202 VAL A CA 1
ATOM 1590 C C . VAL A 1 202 ? -5.540 -6.026 2.683 1.00 87.94 202 VAL A C 1
ATOM 1592 O O . VAL A 1 202 ? -5.017 -6.996 2.140 1.00 87.94 202 VAL A O 1
ATOM 1595 N N . ILE A 1 203 ? -5.493 -4.801 2.166 1.00 85.00 203 ILE A N 1
ATOM 1596 C CA . ILE A 1 203 ? -4.765 -4.429 0.953 1.00 85.00 203 ILE A CA 1
ATOM 1597 C C . ILE A 1 203 ? -3.608 -3.525 1.370 1.00 85.00 203 ILE A C 1
ATOM 1599 O O . ILE A 1 203 ? -3.794 -2.567 2.116 1.00 85.00 203 ILE A O 1
ATOM 1603 N N . ARG A 1 204 ? -2.392 -3.807 0.899 1.00 80.38 204 ARG A N 1
ATOM 1604 C CA . ARG A 1 204 ? -1.260 -2.891 1.089 1.00 80.38 204 ARG A CA 1
ATOM 1605 C C . ARG A 1 204 ? -1.162 -1.988 -0.127 1.00 80.38 204 ARG A C 1
ATOM 1607 O O . ARG A 1 204 ? -0.876 -2.480 -1.214 1.00 80.38 204 ARG A O 1
ATOM 1614 N N . SER A 1 205 ? -1.360 -0.690 0.072 1.00 73.25 205 SER A N 1
ATOM 1615 C CA . SER A 1 205 ? -1.093 0.308 -0.954 1.00 73.25 205 SER A CA 1
ATOM 1616 C C . SER A 1 205 ? 0.201 1.043 -0.623 1.00 73.25 205 SER A C 1
ATOM 1618 O O . SER A 1 205 ? 0.393 1.509 0.502 1.00 73.25 205 SER A O 1
ATOM 1620 N N . PRO A 1 206 ? 1.117 1.178 -1.578 1.00 63.56 206 PRO A N 1
ATOM 1621 C CA . PRO A 1 206 ? 2.180 2.150 -1.441 1.00 63.56 206 PRO A CA 1
ATOM 1622 C C . PRO A 1 206 ? 1.624 3.590 -1.430 1.00 63.56 206 PRO A C 1
ATOM 1624 O O . PRO A 1 206 ? 0.746 3.920 -2.220 1.00 63.56 206 PRO A O 1
ATOM 1627 N N . LEU A 1 207 ? 2.105 4.393 -0.471 1.00 54.41 207 LEU A N 1
ATOM 1628 C CA . LEU A 1 207 ? 1.883 5.832 -0.229 1.00 54.41 207 LEU A CA 1
ATOM 1629 C C . LEU A 1 207 ? 0.784 6.537 -1.046 1.00 54.41 207 LEU A C 1
ATOM 1631 O O . LEU A 1 207 ? 1.032 6.950 -2.165 1.00 54.41 207 LEU A O 1
ATOM 1635 N N . HIS A 1 208 ? -0.355 6.856 -0.424 1.00 47.38 208 HIS A N 1
ATOM 1636 C CA . HIS A 1 208 ? -1.188 7.988 -0.839 1.00 47.38 208 HIS A CA 1
ATOM 1637 C C . HIS A 1 208 ? -0.624 9.258 -0.182 1.00 47.38 208 HIS A C 1
ATOM 1639 O O . HIS A 1 208 ? -0.811 9.470 1.011 1.00 47.38 208 HIS A O 1
ATOM 1645 N N . SER A 1 209 ? 0.095 10.114 -0.920 1.00 43.22 209 SER A N 1
ATOM 1646 C CA . SER A 1 209 ? 0.366 11.472 -0.430 1.00 43.22 209 SER A CA 1
ATOM 1647 C C . SER A 1 209 ? -0.927 12.274 -0.538 1.00 43.22 209 SER A C 1
ATOM 1649 O O . SER A 1 209 ? -1.140 13.013 -1.499 1.00 43.22 209 SER A O 1
ATOM 1651 N N . SER A 1 210 ? -1.803 12.139 0.455 1.00 46.88 210 SER A N 1
ATOM 1652 C CA . SER A 1 210 ? -2.827 13.152 0.660 1.00 46.88 210 SER A CA 1
ATOM 1653 C C . SER A 1 210 ? -2.101 14.413 1.134 1.00 46.88 210 SER A C 1
ATOM 1655 O O . SER A 1 210 ? -1.811 14.589 2.318 1.00 46.88 210 SER A O 1
ATOM 1657 N N . LYS A 1 211 ? -1.732 15.311 0.209 1.00 40.09 211 LYS A N 1
ATOM 1658 C CA . LYS A 1 211 ? -1.474 16.699 0.614 1.00 40.09 211 LYS A CA 1
ATOM 1659 C C . LYS A 1 211 ? -2.723 17.123 1.393 1.00 40.09 211 LYS A C 1
ATOM 1661 O O . LYS A 1 211 ? -3.811 17.032 0.824 1.00 40.09 211 LYS A O 1
ATOM 1666 N N . PRO A 1 212 ? -2.619 17.526 2.672 1.00 37.41 212 PRO A N 1
ATOM 1667 C CA . PRO A 1 212 ? -3.792 18.012 3.375 1.00 37.41 212 PRO A CA 1
ATOM 1668 C C . PRO A 1 212 ? -4.378 19.172 2.558 1.00 37.41 212 PRO A C 1
ATOM 1670 O O . PRO A 1 212 ? -3.600 19.976 2.025 1.00 37.41 212 PRO A O 1
ATOM 1673 N N . PRO A 1 213 ? -5.712 19.278 2.415 1.00 36.00 213 PRO A N 1
ATOM 1674 C CA . PRO A 1 213 ? -6.297 20.460 1.806 1.00 36.00 213 PRO A CA 1
ATOM 1675 C C . PRO A 1 213 ? -5.768 21.672 2.575 1.00 36.00 213 PRO A C 1
ATOM 1677 O O . PRO A 1 213 ? -5.761 21.678 3.809 1.00 36.00 213 PRO A O 1
ATOM 1680 N N . ALA A 1 214 ? -5.292 22.688 1.851 1.00 41.66 214 ALA A N 1
ATOM 1681 C CA . ALA A 1 214 ? -4.566 23.845 2.390 1.00 41.66 214 ALA A CA 1
ATOM 1682 C C . ALA A 1 214 ? -5.332 24.655 3.466 1.00 41.66 214 ALA A C 1
ATOM 1684 O O . ALA A 1 214 ? -4.801 25.612 4.023 1.00 41.66 214 ALA A O 1
ATOM 1685 N N . ASN A 1 215 ? -6.566 24.261 3.788 1.00 36.44 215 ASN A N 1
ATOM 1686 C CA . ASN A 1 215 ? -7.491 24.962 4.663 1.00 36.44 215 ASN A CA 1
ATOM 1687 C C . ASN A 1 215 ? -7.560 24.426 6.108 1.00 36.44 215 ASN A C 1
ATOM 1689 O O . ASN A 1 215 ? -8.245 25.040 6.920 1.00 36.44 215 ASN A O 1
ATOM 1693 N N . LEU A 1 216 ? -6.845 23.353 6.474 1.00 39.38 216 LEU A N 1
ATOM 1694 C CA . LEU A 1 216 ? -6.907 22.776 7.835 1.00 39.38 216 LEU A CA 1
ATOM 1695 C C . LEU A 1 216 ? -5.838 23.285 8.829 1.00 39.38 216 LEU A C 1
ATOM 1697 O O . LEU A 1 216 ? -5.781 22.813 9.958 1.00 39.38 216 LEU A O 1
ATOM 1701 N N . LEU A 1 217 ? -5.025 24.285 8.463 1.00 34.94 217 LEU A N 1
ATOM 1702 C CA . LEU A 1 217 ? -4.018 24.897 9.353 1.00 34.94 217 LEU A CA 1
ATOM 1703 C C . LEU A 1 217 ? -4.410 26.288 9.885 1.00 34.94 217 LEU A C 1
ATOM 1705 O O . LEU A 1 217 ? -3.544 27.106 10.187 1.00 34.94 217 LEU A O 1
ATOM 1709 N N . ARG A 1 218 ? -5.706 26.584 10.034 1.00 34.59 218 ARG A N 1
ATOM 1710 C CA . ARG A 1 218 ? -6.134 27.733 10.849 1.00 34.59 218 ARG A CA 1
ATOM 1711 C C . ARG A 1 218 ? -6.470 27.255 12.254 1.00 34.59 218 ARG A C 1
ATOM 1713 O O . ARG A 1 218 ? -7.627 27.035 12.587 1.00 34.59 218 ARG A O 1
ATOM 1720 N N . SER A 1 219 ? -5.439 27.117 13.081 1.00 34.56 219 SER A N 1
ATOM 1721 C CA . SER A 1 219 ? -5.608 27.182 14.530 1.00 34.56 219 SER A CA 1
ATOM 1722 C C . SER A 1 219 ? -6.245 28.530 14.872 1.00 34.56 219 SER A C 1
ATOM 1724 O O . SER A 1 219 ? -5.667 29.583 14.592 1.00 34.56 219 SER A O 1
ATOM 1726 N N . THR A 1 220 ? -7.449 28.504 15.435 1.00 35.88 220 THR A N 1
ATOM 1727 C CA . THR A 1 220 ? -8.059 29.672 16.072 1.00 35.88 220 THR A CA 1
ATOM 1728 C C . THR A 1 220 ? -7.116 30.194 17.157 1.00 35.88 220 THR A C 1
ATOM 1730 O O . THR A 1 220 ? -6.655 29.388 17.969 1.00 35.88 220 THR A O 1
ATOM 1733 N N . PRO A 1 221 ? -6.815 31.502 17.200 1.00 36.34 221 PRO A N 1
ATOM 1734 C CA . PRO A 1 221 ? -6.088 32.070 18.321 1.00 36.34 221 PRO A CA 1
ATOM 1735 C C . PRO A 1 221 ? -6.976 31.969 19.562 1.00 36.34 221 PRO A C 1
ATOM 1737 O O . PRO A 1 221 ? -8.121 32.421 19.557 1.00 36.34 221 PRO A O 1
ATOM 1740 N N . THR A 1 222 ? -6.462 31.323 20.602 1.00 48.69 222 THR A N 1
ATOM 1741 C CA . THR A 1 222 ? -7.048 31.352 21.939 1.00 48.69 222 THR A CA 1
ATOM 1742 C C . THR A 1 222 ? -7.051 32.800 22.428 1.00 48.69 222 THR A C 1
ATOM 1744 O O . THR A 1 222 ? -6.035 33.487 22.300 1.00 48.69 222 THR A O 1
ATOM 1747 N N . ALA A 1 223 ? -8.210 33.250 22.909 1.00 51.22 223 ALA A N 1
ATOM 1748 C CA . ALA A 1 223 ? -8.408 34.553 23.539 1.00 51.22 223 ALA A CA 1
ATOM 1749 C C . ALA A 1 223 ? -7.617 34.689 24.847 1.00 51.22 223 ALA A C 1
ATOM 1751 O O . ALA A 1 223 ? -7.402 33.648 25.513 1.00 51.22 223 ALA A O 1
#

pLDDT: mean 76.45, std 17.07, range [32.78, 97.0]

Secondary structure (DSSP, 8-state):
---GGGGS-HHHHHT--HHHHHHHHHTHHHHHHHTTS-HHHHHHHHHHHHHHHHHHTTSHHHHHHHHHHTTPPPPHHHHHTTS-TTS-GGGEEEEEEE--SSTTSPPEEEEEETT--EEEEEPPSS----TTT--THHHHHS-TTSHHHHHHHHGGGGGTTTHHHH--TT-EEEEE--GGGGGS-GGGSEETTEEHHHHSEEEE------PPPTTS--PPPP-

Sequence (223 aa):
MMSLSSHTPQVLLDKLNDQSRELLNREAEPVEAFRSISEDKQYHQCLEISAHRREMRKHEELAVILDLREVVPLSFENLHNLVPPEVDKESVVFVEWIIPRDLRSSSQIKVHDMSETIQLVATRAGGIPDLRLWHPGGIETSSLGGWEGNDALQQLNTLVAPLAECRKPGDVLILCPTQVLHRIPLHALAVTGELLIQCNSVIRSPLHSSKPPANLLRSTPTA

Organism: NCBI:txid1250544

Foldseek 3Di:
DQFPCNQFQVLLVVPDDPVLNVLVVVLRVLVVVLVVDDPVCNVVSVVVSVVSLVVSCVDVSSVLRVCQVVLHADDLVSVVSSDPPPDDQQLEKEWEKDDDPDQVDFIWIWIQGNVRDTDTFTLDPPGQPPLVVVDCVVVVPDPCPDPVVVVVLQSRLSVCQSVLVVHAFAREYAYAYDDSCVPRPQQQRDHPRHRNVVRYHYHYGRDNPPPDDPPPPPDDDDD

Radius of gyration: 20.12 Å; chains: 1; bounding box: 46×54×52 Å